Protein AF-A0A8T7LE57-F1 (afdb_monomer_lite)

Structure (mmCIF, N/CA/C/O backbone):
data_AF-A0A8T7LE57-F1
#
_entry.id   AF-A0A8T7LE57-F1
#
loop_
_atom_site.group_PDB
_atom_site.id
_atom_site.type_symbol
_atom_site.label_atom_id
_atom_site.label_alt_id
_atom_site.label_comp_id
_atom_site.label_asym_id
_atom_site.label_entity_id
_atom_site.label_seq_id
_atom_site.pdbx_PDB_ins_code
_atom_site.Cartn_x
_atom_site.Cartn_y
_atom_site.Cartn_z
_atom_site.occupancy
_atom_site.B_iso_or_equiv
_atom_site.auth_seq_id
_atom_site.auth_comp_id
_atom_site.auth_asym_id
_atom_site.auth_atom_id
_atom_site.pdbx_PDB_model_num
ATOM 1 N N . MET A 1 1 ? -10.448 -18.332 25.586 1.00 62.81 1 MET A N 1
ATOM 2 C CA . MET A 1 1 ? -9.130 -17.660 25.507 1.00 62.81 1 MET A CA 1
ATOM 3 C C . MET A 1 1 ? -8.981 -17.121 24.094 1.00 62.81 1 MET A C 1
ATOM 5 O O . MET A 1 1 ? -9.421 -17.815 23.191 1.00 62.81 1 MET A O 1
ATOM 9 N N . ILE A 1 2 ? -8.432 -15.920 23.895 1.00 60.38 2 ILE A N 1
ATOM 10 C CA . ILE A 1 2 ? -8.377 -15.221 22.590 1.00 60.38 2 ILE A CA 1
ATOM 11 C C . ILE A 1 2 ? -7.910 -16.113 21.426 1.00 60.38 2 ILE A C 1
ATOM 13 O O . ILE A 1 2 ? -8.491 -16.055 20.350 1.00 60.38 2 ILE A O 1
ATOM 17 N N . ALA A 1 3 ? -6.956 -17.013 21.670 1.00 63.00 3 ALA A N 1
ATOM 18 C CA . ALA A 1 3 ? -6.474 -17.983 20.685 1.00 63.00 3 ALA A CA 1
ATOM 19 C C . ALA A 1 3 ? -7.578 -18.872 20.082 1.00 63.00 3 ALA A C 1
ATOM 21 O O . ALA A 1 3 ? -7.687 -18.977 18.864 1.00 63.00 3 ALA A O 1
ATOM 22 N N . ALA A 1 4 ? -8.477 -19.395 20.920 1.00 58.94 4 ALA A N 1
ATOM 23 C CA . ALA A 1 4 ? -9.588 -20.237 20.479 1.00 58.94 4 ALA A CA 1
ATOM 24 C C . ALA A 1 4 ? -10.626 -19.467 19.641 1.00 58.94 4 ALA A C 1
ATOM 26 O O . ALA A 1 4 ? -11.245 -20.039 18.751 1.00 58.94 4 ALA A O 1
ATOM 27 N N . GLU A 1 5 ? -10.804 -18.168 19.904 1.00 60.16 5 GLU A N 1
ATOM 28 C CA . GLU A 1 5 ? -11.706 -17.295 19.133 1.00 60.16 5 GLU A CA 1
ATOM 29 C C . GLU A 1 5 ? -11.083 -16.816 17.819 1.00 60.16 5 GLU A C 1
ATOM 31 O O . GLU A 1 5 ? -11.812 -16.456 16.907 1.00 60.16 5 GLU A O 1
ATOM 36 N N . LEU A 1 6 ? -9.752 -16.839 17.709 1.00 61.16 6 LEU A N 1
ATOM 37 C CA . LEU A 1 6 ? -8.993 -16.526 16.493 1.00 61.16 6 LEU A CA 1
ATOM 38 C C . LEU A 1 6 ? -8.583 -17.787 15.712 1.00 61.16 6 LEU A C 1
ATOM 40 O O . LEU A 1 6 ? -7.833 -17.714 14.736 1.00 61.16 6 LEU A O 1
ATOM 44 N N . GLY A 1 7 ? -9.051 -18.956 16.154 1.00 58.06 7 GLY A N 1
ATOM 45 C CA . GLY A 1 7 ? -8.804 -20.230 15.497 1.00 58.06 7 GLY A CA 1
ATOM 46 C C . GLY A 1 7 ? -7.359 -20.724 15.551 1.00 58.06 7 GLY A C 1
ATOM 47 O O . GLY A 1 7 ? -6.973 -21.456 14.640 1.00 58.06 7 GLY A O 1
ATOM 48 N N . ASP A 1 8 ? -6.587 -20.307 16.559 1.00 59.50 8 ASP A N 1
ATOM 49 C CA . ASP A 1 8 ? -5.164 -20.620 16.769 1.00 59.50 8 ASP A CA 1
ATOM 50 C C . ASP A 1 8 ? -4.246 -20.246 15.589 1.00 59.50 8 ASP A C 1
ATOM 52 O O . ASP A 1 8 ? -3.154 -20.789 15.421 1.00 59.50 8 ASP A O 1
ATOM 56 N N . LEU A 1 9 ? -4.669 -19.291 14.755 1.00 63.31 9 LEU A N 1
ATOM 57 C CA . LEU A 1 9 ? -3.887 -18.841 13.608 1.00 63.31 9 LEU A CA 1
ATOM 58 C C . LEU A 1 9 ? -2.738 -17.936 14.070 1.00 63.31 9 LEU A C 1
ATOM 60 O O . LEU A 1 9 ? -3.009 -16.876 14.641 1.00 63.31 9 LEU A O 1
ATOM 64 N N . PRO A 1 10 ? -1.468 -18.278 13.767 1.00 64.00 10 PRO A N 1
ATOM 65 C CA . PRO A 1 10 ? -0.311 -17.510 14.225 1.00 64.00 10 PRO A CA 1
ATOM 66 C C . PRO A 1 10 ? -0.369 -16.028 13.850 1.00 64.00 10 PRO A C 1
ATOM 68 O O . PRO A 1 10 ? 0.007 -15.183 14.653 1.00 64.00 10 PRO A O 1
ATOM 71 N N . LEU A 1 11 ? -0.901 -15.695 12.669 1.00 61.34 11 LEU A N 1
ATOM 72 C CA . LEU A 1 11 ? -1.063 -14.303 12.251 1.00 61.34 11 LEU A CA 1
ATOM 73 C C . LEU A 1 11 ? -2.152 -13.574 13.044 1.00 61.34 11 LEU A C 1
ATOM 75 O O . LEU A 1 11 ? -1.933 -12.458 13.495 1.00 61.34 11 LEU A O 1
ATOM 79 N N . ALA A 1 12 ? -3.323 -14.186 13.215 1.00 64.44 12 ALA A N 1
ATOM 80 C CA . ALA A 1 12 ? -4.416 -13.567 13.960 1.00 64.44 12 ALA A CA 1
ATOM 81 C C . ALA A 1 12 ? -4.001 -13.324 15.417 1.00 64.44 12 ALA A C 1
ATOM 83 O O . ALA A 1 12 ? -4.271 -12.268 15.980 1.00 64.44 12 ALA A O 1
ATOM 84 N N . LEU A 1 13 ? -3.256 -14.272 15.989 1.00 69.25 13 LEU A N 1
ATOM 85 C CA . LEU A 1 13 ? -2.609 -14.139 17.288 1.00 69.25 13 LEU A CA 1
ATOM 86 C C . LEU A 1 13 ? -1.526 -13.060 17.310 1.00 69.25 13 LEU A C 1
ATOM 88 O O . LEU A 1 13 ? -1.444 -12.335 18.292 1.00 69.25 13 LEU A O 1
ATOM 92 N N . HIS A 1 14 ? -0.719 -12.932 16.256 1.00 67.00 14 HIS A N 1
ATOM 93 C CA . HIS A 1 14 ? 0.285 -11.875 16.147 1.00 67.00 14 HIS A CA 1
ATOM 94 C C . HIS A 1 14 ? -0.362 -10.486 16.095 1.00 67.00 14 HIS A C 1
ATOM 96 O O . HIS A 1 14 ? 0.075 -9.586 16.801 1.00 67.00 14 HIS A O 1
ATOM 102 N N . LEU A 1 15 ? -1.449 -10.325 15.340 1.00 65.88 15 LEU A N 1
ATOM 103 C CA . LEU A 1 15 ? -2.190 -9.067 15.234 1.00 65.88 15 LEU A CA 1
ATOM 104 C C . LEU A 1 15 ? -2.925 -8.732 16.528 1.00 65.88 15 LEU A C 1
ATOM 106 O O . LEU A 1 15 ? -2.820 -7.613 17.017 1.00 65.88 15 LEU A O 1
ATOM 110 N N . ALA A 1 16 ? -3.622 -9.705 17.119 1.00 68.94 16 ALA A N 1
ATOM 111 C CA . ALA A 1 16 ? -4.253 -9.544 18.425 1.00 68.94 16 ALA A CA 1
ATOM 112 C C . ALA A 1 16 ? -3.214 -9.260 19.518 1.00 68.94 16 ALA A C 1
ATOM 114 O O . ALA A 1 16 ? -3.441 -8.424 20.386 1.00 68.94 16 ALA A O 1
ATOM 115 N N . GLY A 1 17 ? -2.062 -9.929 19.452 1.00 70.75 17 GLY A N 1
ATOM 116 C CA . GLY A 1 17 ? -0.931 -9.755 20.354 1.00 70.75 17 GLY A CA 1
ATOM 117 C C . GLY A 1 17 ? -0.323 -8.365 20.244 1.00 70.75 17 GLY A C 1
ATOM 118 O O . GLY A 1 17 ? -0.294 -7.657 21.240 1.00 70.75 17 GLY A O 1
ATOM 119 N N . GLY A 1 18 ? 0.069 -7.934 19.044 1.00 69.69 18 GLY A N 1
ATOM 120 C CA . GLY A 1 18 ? 0.608 -6.594 18.802 1.00 69.69 18 GLY A CA 1
ATOM 121 C C . GLY A 1 18 ? -0.402 -5.493 19.128 1.00 69.69 18 GLY A C 1
ATOM 122 O O . GLY A 1 18 ? -0.044 -4.453 19.677 1.00 69.69 18 GLY A O 1
ATOM 123 N N . PHE A 1 19 ? -1.689 -5.741 18.880 1.00 66.06 19 PHE A N 1
ATOM 124 C CA . PHE A 1 19 ? -2.762 -4.839 19.275 1.00 66.06 19 PHE A CA 1
ATOM 125 C C . PHE A 1 19 ? -2.883 -4.719 20.802 1.00 66.06 19 PHE A C 1
ATOM 127 O O . PHE A 1 19 ? -2.946 -3.608 21.324 1.00 66.06 19 PHE A O 1
ATOM 134 N N . ILE A 1 20 ? -2.901 -5.833 21.539 1.00 72.69 20 ILE A N 1
ATOM 135 C CA . ILE A 1 20 ? -3.014 -5.827 23.007 1.00 72.69 20 ILE A CA 1
ATOM 136 C C . ILE A 1 20 ? -1.732 -5.302 23.655 1.00 72.69 20 ILE A C 1
ATOM 138 O O . ILE A 1 20 ? -1.803 -4.566 24.631 1.00 72.69 20 ILE A O 1
ATOM 142 N N . GLU A 1 21 ? -0.563 -5.625 23.115 1.00 72.19 21 GLU A N 1
ATOM 143 C CA . GLU A 1 21 ? 0.716 -5.089 23.580 1.00 72.19 21 GLU A CA 1
ATOM 144 C C . GLU A 1 21 ? 0.744 -3.561 23.460 1.00 72.19 21 GLU A C 1
ATOM 146 O O . GLU A 1 21 ? 1.151 -2.863 24.389 1.00 72.19 21 GLU A O 1
ATOM 151 N N . ARG A 1 22 ? 0.244 -3.026 22.341 1.00 64.19 22 ARG A N 1
ATOM 152 C CA . ARG A 1 22 ? 0.282 -1.591 22.048 1.00 64.19 22 ARG A CA 1
ATOM 153 C C . ARG A 1 22 ? -0.866 -0.798 22.683 1.00 64.19 22 ARG A C 1
ATOM 155 O O . ARG A 1 22 ? -0.674 0.366 23.022 1.00 64.19 22 ARG A O 1
ATOM 162 N N . TYR A 1 23 ? -2.037 -1.409 22.877 1.00 60.06 23 TYR A N 1
ATOM 163 C CA . TYR A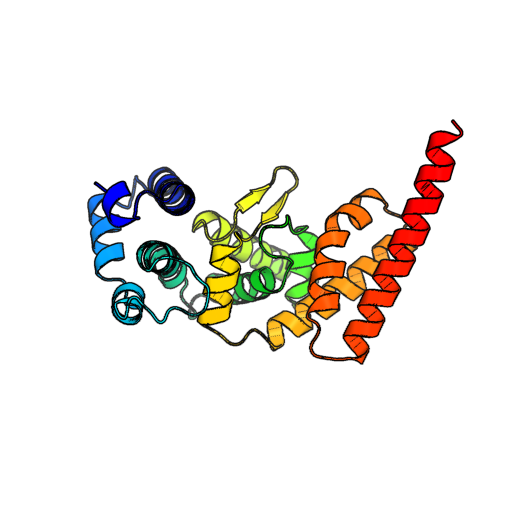 1 23 ? -3.246 -0.747 23.396 1.00 60.06 23 TYR A CA 1
ATOM 164 C C . TYR A 1 23 ? -3.761 -1.304 24.727 1.00 60.06 23 TYR A C 1
ATOM 166 O O . TYR A 1 23 ? -4.814 -0.872 25.195 1.00 60.06 23 TYR A O 1
ATOM 174 N N . GLY A 1 24 ? -3.037 -2.221 25.368 1.00 60.09 24 GLY A N 1
ATOM 175 C CA . GLY A 1 24 ? -3.458 -2.913 26.593 1.00 60.09 24 GLY A CA 1
ATOM 176 C C . GLY A 1 24 ? -3.669 -2.008 27.809 1.00 60.09 24 GLY A C 1
ATOM 177 O O . GLY A 1 24 ? -4.308 -2.416 28.775 1.00 60.09 24 GLY A O 1
ATOM 178 N N . SER A 1 25 ? -3.182 -0.764 27.758 1.00 59.91 25 SER A N 1
ATOM 179 C CA . SER A 1 25 ? -3.459 0.276 28.756 1.00 59.91 25 SER A CA 1
ATOM 180 C C . SER A 1 25 ? -4.861 0.890 28.633 1.00 59.91 25 SER A C 1
ATOM 182 O O . SER A 1 25 ? -5.339 1.506 29.582 1.00 59.91 25 SER A O 1
ATOM 184 N N . ILE A 1 26 ? -5.520 0.728 27.479 1.00 57.38 26 ILE A N 1
ATOM 185 C CA . ILE A 1 26 ? -6.818 1.337 27.137 1.00 57.38 26 ILE A CA 1
ATOM 186 C C . ILE A 1 26 ? -7.864 0.260 26.802 1.00 57.38 26 ILE A C 1
ATOM 188 O O . ILE A 1 26 ? -9.055 0.444 27.046 1.00 57.38 26 ILE A O 1
ATOM 192 N N . VAL A 1 27 ? -7.439 -0.873 26.241 1.00 57.25 27 VAL A N 1
ATOM 193 C CA . VAL A 1 27 ? -8.307 -1.958 25.776 1.00 57.25 27 VAL A CA 1
ATOM 194 C C . VAL A 1 27 ? -7.974 -3.230 26.548 1.00 57.25 27 VAL A C 1
ATOM 196 O O . VAL A 1 27 ? -6.839 -3.698 26.526 1.00 57.25 27 VAL A O 1
ATOM 199 N N . THR A 1 28 ? -8.969 -3.814 27.215 1.00 71.44 28 THR A N 1
ATOM 200 C CA . THR A 1 28 ? -8.807 -5.099 27.896 1.00 71.44 28 THR A CA 1
ATOM 201 C C . THR A 1 28 ? -8.958 -6.251 26.905 1.00 71.44 28 THR A C 1
ATOM 203 O O . THR A 1 28 ? -9.627 -6.146 25.875 1.00 71.44 28 THR A O 1
ATOM 206 N N . ALA A 1 29 ? -8.375 -7.402 27.235 1.00 66.19 29 ALA A N 1
ATOM 207 C CA . ALA A 1 29 ? -8.561 -8.634 26.468 1.00 66.19 29 ALA A CA 1
ATOM 208 C C . ALA A 1 29 ? -10.053 -8.996 26.281 1.00 66.19 29 ALA A C 1
ATOM 210 O O . ALA A 1 29 ? -10.449 -9.518 25.241 1.00 66.19 29 ALA A O 1
ATOM 211 N N . GLU A 1 30 ? -10.894 -8.687 27.270 1.00 65.94 30 GLU A N 1
ATOM 212 C CA . GLU A 1 30 ? -12.341 -8.925 27.228 1.00 65.94 30 GLU A CA 1
ATOM 213 C C . GLU A 1 30 ? -13.077 -7.954 26.304 1.00 65.94 30 GLU A C 1
ATOM 215 O O . GLU A 1 30 ? -13.963 -8.387 25.567 1.00 65.94 30 GLU A O 1
ATOM 220 N N . SER A 1 31 ? -12.701 -6.670 26.273 1.00 63.97 31 SER A N 1
ATOM 221 C CA . SER A 1 31 ? -13.308 -5.715 25.339 1.00 63.97 31 SER A CA 1
ATOM 222 C C . SER A 1 31 ? -12.867 -5.961 23.894 1.00 63.97 31 SER A C 1
ATOM 224 O O . SER A 1 31 ? -13.679 -5.823 22.980 1.00 63.97 31 SER A O 1
ATOM 226 N N . TYR A 1 32 ? -11.635 -6.437 23.683 1.00 64.62 32 TYR A N 1
ATOM 227 C CA . TYR A 1 32 ? -11.180 -6.944 22.385 1.00 64.62 32 TYR A CA 1
ATOM 228 C C . TYR A 1 32 ? -12.017 -8.148 21.917 1.00 64.62 32 TYR A C 1
ATOM 230 O O . TYR A 1 32 ? -12.515 -8.161 20.792 1.00 64.62 32 TYR A O 1
ATOM 238 N N . LEU A 1 33 ? -12.250 -9.128 22.798 1.00 66.88 33 LEU A N 1
ATOM 239 C CA . LEU A 1 33 ? -13.105 -10.286 22.506 1.00 66.88 33 LEU A CA 1
ATOM 240 C C . LEU A 1 33 ? -14.560 -9.901 22.224 1.00 66.88 33 LEU A C 1
ATOM 242 O O . LEU A 1 33 ? -15.187 -10.479 21.336 1.00 66.88 33 LEU A O 1
ATOM 246 N N . ALA A 1 34 ? -15.109 -8.946 22.975 1.00 66.69 34 ALA A N 1
ATOM 247 C CA . ALA A 1 34 ? -16.458 -8.442 22.746 1.00 66.69 34 ALA A CA 1
ATOM 248 C C . ALA A 1 34 ? -16.575 -7.775 21.367 1.00 66.69 34 ALA A C 1
ATOM 250 O O . ALA A 1 34 ? -17.520 -8.061 20.634 1.00 66.69 34 ALA A O 1
ATOM 251 N N . GLY A 1 35 ? -15.582 -6.969 20.978 1.00 63.84 35 GLY A N 1
ATOM 252 C CA . GLY A 1 35 ? -15.516 -6.366 19.648 1.00 63.84 35 GLY A CA 1
ATOM 253 C C . GLY A 1 35 ? -15.408 -7.406 18.529 1.00 63.84 35 GLY A C 1
ATOM 254 O O . GLY A 1 35 ? -16.154 -7.332 17.558 1.00 63.84 35 GLY A O 1
ATOM 255 N N . LEU A 1 36 ? -14.571 -8.436 18.696 1.00 63.59 36 LEU A N 1
ATOM 256 C CA . LEU A 1 36 ? -14.441 -9.534 17.727 1.00 63.59 36 LEU A CA 1
ATOM 257 C C . LEU A 1 36 ? -15.765 -10.297 17.519 1.00 63.59 36 LEU A C 1
ATOM 259 O O . LEU A 1 36 ? -16.050 -10.785 16.428 1.00 63.59 36 LEU A O 1
ATOM 263 N N . ARG A 1 37 ? -16.582 -10.428 18.571 1.00 65.06 37 ARG A N 1
ATOM 264 C CA . ARG A 1 37 ? -17.902 -11.085 18.517 1.00 65.06 37 ARG A CA 1
ATOM 265 C C . ARG A 1 37 ? -18.988 -10.200 17.908 1.00 65.06 37 ARG A C 1
ATOM 267 O O . ARG A 1 37 ? -19.917 -10.733 17.311 1.00 65.06 37 ARG A O 1
ATOM 274 N N . ALA A 1 38 ? -18.872 -8.884 18.067 1.00 61.62 38 ALA A N 1
ATOM 275 C CA . ALA A 1 38 ? -19.815 -7.901 17.540 1.00 61.62 38 ALA A CA 1
ATOM 276 C C . ALA A 1 38 ? -19.504 -7.460 16.098 1.00 61.62 38 ALA A C 1
ATOM 278 O O . ALA A 1 38 ? -20.348 -6.819 15.476 1.00 61.62 38 ALA A O 1
ATOM 279 N N . ALA A 1 39 ? -18.318 -7.786 15.570 1.00 58.75 39 ALA A N 1
ATOM 280 C CA . ALA A 1 39 ? -17.883 -7.357 14.246 1.00 58.75 39 ALA A CA 1
ATOM 281 C C . ALA A 1 39 ? -18.859 -7.834 13.143 1.00 58.75 39 ALA A C 1
ATOM 283 O O . ALA A 1 39 ? -19.080 -9.044 13.007 1.00 58.75 39 ALA A O 1
ATOM 284 N N . PRO A 1 40 ? -19.400 -6.925 12.309 1.00 51.62 40 PRO A N 1
ATOM 285 C CA . PRO A 1 40 ? -20.399 -7.257 11.287 1.00 51.62 40 PRO A CA 1
ATOM 286 C C . PRO A 1 40 ? -19.865 -8.257 10.250 1.00 51.62 40 PRO A C 1
ATOM 288 O O . PRO A 1 40 ? -20.607 -9.093 9.738 1.00 51.62 40 PRO A O 1
ATOM 291 N N . PHE A 1 41 ? -18.550 -8.270 10.014 1.00 50.72 41 PHE A N 1
ATOM 292 C CA . PHE A 1 41 ? -17.909 -9.235 9.118 1.00 50.72 41 PHE A CA 1
ATOM 293 C C . PHE A 1 41 ? -17.996 -10.687 9.616 1.00 50.72 41 PHE A C 1
ATOM 295 O O . PHE A 1 41 ? -18.095 -11.606 8.805 1.00 50.72 41 PHE A O 1
ATOM 302 N N . ARG A 1 42 ? -18.040 -10.919 10.938 1.00 49.81 42 ARG A N 1
ATOM 303 C CA . ARG A 1 42 ? -18.272 -12.257 11.518 1.00 49.81 42 ARG A CA 1
ATOM 304 C C . ARG A 1 42 ? -19.687 -12.764 11.224 1.00 49.81 42 ARG A C 1
ATOM 306 O O . ARG A 1 42 ? -19.897 -13.971 11.130 1.00 49.81 42 ARG A O 1
ATOM 313 N N . GLN A 1 43 ? -20.647 -11.848 11.075 1.00 48.78 43 GLN A N 1
ATOM 314 C CA . GLN A 1 43 ? -22.032 -12.166 10.722 1.00 48.78 43 GLN A CA 1
ATOM 315 C C . GLN A 1 43 ? -22.187 -12.408 9.215 1.00 48.78 43 GLN A C 1
ATOM 317 O O . GLN A 1 43 ? -22.893 -13.334 8.829 1.00 48.78 43 GLN A O 1
ATOM 322 N N . LEU A 1 44 ? -21.471 -11.647 8.377 1.00 45.22 44 LEU A N 1
ATOM 323 C CA . LEU A 1 44 ? -21.450 -11.832 6.918 1.00 45.22 44 LEU A CA 1
ATOM 324 C C . LEU A 1 44 ? -20.755 -13.135 6.485 1.00 45.22 44 LEU A C 1
ATOM 326 O O . LEU A 1 44 ? -21.128 -13.726 5.480 1.00 45.22 44 LEU A O 1
ATOM 330 N N . THR A 1 45 ? -19.780 -13.615 7.260 1.00 49.00 45 THR A N 1
ATOM 331 C CA . THR A 1 45 ? -18.988 -14.825 6.959 1.00 49.00 45 THR A CA 1
ATOM 332 C C . THR A 1 45 ? -19.450 -16.077 7.721 1.00 49.00 45 THR A C 1
ATOM 334 O O . THR A 1 45 ? -18.754 -17.093 7.738 1.00 49.00 45 THR A O 1
ATOM 337 N N . HIS A 1 46 ? -20.631 -16.035 8.359 1.00 47.25 46 HIS A N 1
ATOM 338 C CA . HIS A 1 46 ? -21.226 -17.212 9.011 1.00 47.25 46 HIS A CA 1
ATOM 339 C C . HIS A 1 46 ? -21.692 -18.279 8.002 1.00 47.25 46 HIS A C 1
ATOM 341 O O . HIS A 1 46 ? -21.852 -19.444 8.373 1.00 47.25 46 HIS A O 1
ATOM 347 N N . ASP A 1 47 ? -21.822 -17.901 6.727 1.00 44.69 47 ASP A N 1
ATOM 348 C CA . ASP A 1 47 ? -21.893 -18.825 5.596 1.00 44.69 47 ASP A CA 1
ATOM 349 C C . ASP A 1 47 ? -20.485 -19.384 5.331 1.00 44.69 47 ASP A C 1
ATOM 351 O O . ASP A 1 47 ? -19.671 -18.822 4.596 1.00 44.69 47 ASP A O 1
ATOM 355 N N . ARG A 1 48 ? -20.174 -20.484 6.027 1.00 42.81 48 ARG A N 1
ATOM 356 C CA . ARG A 1 48 ? -18.850 -21.131 6.115 1.00 42.81 48 ARG A CA 1
ATOM 357 C C . ARG A 1 48 ? -18.193 -21.491 4.776 1.00 42.81 48 ARG A C 1
ATOM 359 O O . ARG A 1 48 ? -16.995 -21.765 4.777 1.00 42.81 48 ARG A O 1
ATOM 366 N N . ASP A 1 49 ? -18.938 -21.458 3.678 1.00 43.78 49 ASP A N 1
ATOM 367 C CA . ASP A 1 49 ? -18.499 -21.938 2.367 1.00 43.78 49 ASP A CA 1
ATOM 368 C C . ASP A 1 49 ? -18.248 -20.818 1.337 1.00 43.78 49 ASP A C 1
ATOM 370 O O . ASP A 1 49 ? -17.830 -21.106 0.216 1.00 43.78 49 ASP A O 1
ATOM 374 N N . SER A 1 50 ? -18.432 -19.542 1.705 1.00 44.91 50 SER A N 1
ATOM 375 C CA . SER A 1 50 ? -18.539 -18.458 0.713 1.00 44.91 50 SER A CA 1
ATOM 376 C C . SER A 1 50 ? -17.752 -17.193 1.064 1.00 44.91 50 SER A C 1
ATOM 378 O O . SER A 1 50 ? -18.245 -16.095 0.828 1.00 44.91 50 SER A O 1
ATOM 380 N N . VAL A 1 51 ? -16.538 -17.300 1.617 1.00 45.41 51 VAL A N 1
ATOM 381 C CA . VAL A 1 51 ? -15.630 -16.136 1.685 1.00 45.41 51 VAL A CA 1
ATOM 382 C C . VAL A 1 51 ? -14.720 -16.161 0.454 1.00 45.41 51 VAL A C 1
ATOM 384 O O . VAL A 1 51 ? -13.833 -17.024 0.379 1.00 45.41 51 VAL A O 1
ATOM 387 N N . PRO A 1 52 ? -14.901 -15.262 -0.531 1.00 38.81 52 PRO A N 1
ATOM 388 C CA . PRO A 1 52 ? -13.967 -15.141 -1.640 1.00 38.81 52 PRO A CA 1
ATOM 389 C C . PRO A 1 52 ? -12.614 -14.708 -1.061 1.00 38.81 52 PRO A C 1
ATOM 391 O O . PRO A 1 52 ? -12.485 -13.630 -0.498 1.00 38.81 52 PRO A O 1
ATOM 394 N N . GLY A 1 53 ? -11.598 -15.573 -1.131 1.00 52.06 53 GLY A N 1
ATOM 395 C CA . GLY A 1 53 ? -10.247 -15.232 -0.666 1.00 52.06 53 GLY A CA 1
ATOM 396 C C . GLY A 1 53 ? -9.650 -16.098 0.450 1.00 52.06 53 GLY A C 1
ATOM 397 O O . GLY A 1 53 ? -8.524 -15.853 0.873 1.00 52.06 53 GLY A O 1
ATOM 398 N N . GLY A 1 54 ? -10.322 -17.157 0.904 1.00 48.91 54 GLY A N 1
ATOM 399 C CA . GLY A 1 54 ? -9.654 -18.254 1.625 1.00 48.91 54 GLY A CA 1
ATOM 400 C C . GLY A 1 54 ? -9.082 -17.933 3.018 1.00 48.91 54 GLY A C 1
ATOM 401 O O . GLY A 1 54 ? -8.334 -18.749 3.559 1.00 48.91 54 GLY A O 1
ATOM 402 N N . TYR A 1 55 ? -9.422 -16.793 3.628 1.00 58.06 55 TYR A N 1
ATOM 403 C CA . TYR A 1 55 ? -9.157 -16.543 5.049 1.00 58.06 55 TYR A CA 1
ATOM 404 C C . TYR A 1 55 ? -10.333 -16.987 5.927 1.00 58.06 55 TYR A C 1
ATOM 406 O O . TYR A 1 55 ? -11.493 -16.946 5.521 1.00 58.06 55 TYR A O 1
ATOM 414 N N . ARG A 1 56 ? -10.034 -17.420 7.160 1.00 59.84 56 ARG A N 1
ATOM 415 C CA . ARG A 1 56 ? -11.061 -17.825 8.132 1.00 59.84 56 ARG A CA 1
ATOM 416 C C . ARG A 1 56 ? -11.848 -16.600 8.644 1.00 59.84 56 ARG A C 1
ATOM 418 O O . ARG A 1 56 ? -11.226 -15.558 8.864 1.00 59.84 56 ARG A O 1
ATOM 425 N N . PRO A 1 57 ? -13.163 -16.738 8.918 1.00 60.34 57 PRO A N 1
ATOM 426 C CA . PRO A 1 57 ? -14.034 -15.683 9.466 1.00 60.34 57 PRO A CA 1
ATOM 427 C C . PRO A 1 57 ? -13.436 -14.918 10.653 1.00 60.34 57 PRO A C 1
ATOM 429 O O . PRO A 1 57 ? -13.543 -13.698 10.750 1.00 60.34 57 PRO A O 1
ATOM 432 N N . ASP A 1 58 ? -12.741 -15.641 11.531 1.00 61.97 58 ASP A N 1
ATOM 433 C CA . ASP A 1 58 ? -12.158 -15.099 12.759 1.00 61.97 58 ASP A CA 1
ATOM 434 C C . ASP A 1 58 ? -11.004 -14.114 12.483 1.00 61.97 58 ASP A C 1
ATOM 436 O O . ASP A 1 58 ? -10.821 -13.132 13.202 1.00 61.97 58 ASP A O 1
ATOM 440 N N . VAL A 1 59 ? -10.249 -14.332 11.399 1.00 65.62 59 VAL A N 1
ATOM 441 C CA . VAL A 1 59 ? -9.171 -13.428 10.966 1.00 65.62 59 VAL A CA 1
ATOM 442 C C . VAL A 1 59 ? -9.759 -12.169 10.339 1.00 65.62 59 VAL A C 1
ATOM 444 O O . VAL A 1 59 ? -9.339 -11.064 10.675 1.00 65.62 59 VAL A O 1
ATOM 447 N N . ALA A 1 60 ? -10.775 -12.328 9.489 1.00 66.88 60 ALA A N 1
ATOM 448 C CA . ALA A 1 60 ? -11.496 -11.208 8.889 1.00 66.88 60 ALA A CA 1
ATOM 449 C C . ALA A 1 60 ? -12.092 -10.288 9.960 1.00 66.88 60 ALA A C 1
ATOM 451 O O . ALA A 1 60 ? -11.969 -9.071 9.870 1.00 66.88 60 ALA A O 1
ATOM 452 N N . ALA A 1 61 ? -12.670 -10.870 11.016 1.00 67.50 61 ALA A N 1
ATOM 453 C CA . ALA A 1 61 ? -13.209 -10.120 12.146 1.00 67.50 61 ALA A CA 1
ATOM 454 C C . ALA A 1 61 ? -12.126 -9.312 12.884 1.00 67.50 61 ALA A C 1
ATOM 456 O O . ALA A 1 61 ? -12.378 -8.179 13.291 1.00 67.50 61 ALA A O 1
ATOM 457 N N . SER A 1 62 ? -10.915 -9.862 13.031 1.00 71.44 62 SER A N 1
ATOM 458 C CA . SER A 1 62 ? -9.797 -9.139 13.651 1.00 71.44 62 SER A CA 1
ATOM 459 C C . SER A 1 62 ? -9.318 -7.957 12.797 1.00 71.44 62 SER A C 1
ATOM 461 O O . SER A 1 62 ? -9.041 -6.888 13.340 1.00 71.44 62 SER A O 1
ATOM 463 N N . PHE A 1 63 ? -9.298 -8.108 11.468 1.00 77.06 63 PHE A N 1
ATOM 464 C CA . PHE A 1 63 ? -8.980 -7.019 10.543 1.00 77.06 63 PHE A CA 1
ATOM 465 C C . PHE A 1 63 ? -10.056 -5.942 10.530 1.00 77.06 63 PHE A C 1
ATOM 467 O O . PHE A 1 63 ? -9.725 -4.764 10.649 1.00 77.06 63 PHE A O 1
ATOM 474 N N . ALA A 1 64 ? -11.327 -6.346 10.456 1.00 78.50 64 ALA A N 1
ATOM 475 C CA . ALA A 1 64 ? -12.467 -5.440 10.504 1.00 78.50 64 ALA A CA 1
ATOM 476 C C . ALA A 1 64 ? -12.432 -4.577 11.770 1.00 78.50 64 ALA A C 1
ATOM 478 O O . ALA A 1 64 ? -12.582 -3.369 11.681 1.00 78.50 64 ALA A O 1
ATOM 479 N N . LEU A 1 65 ? -12.102 -5.147 12.934 1.00 78.62 65 LEU A N 1
ATOM 480 C CA . LEU A 1 65 ? -12.019 -4.378 14.179 1.00 78.62 65 LEU A CA 1
ATOM 481 C C . LEU A 1 65 ? -10.941 -3.279 14.156 1.00 78.62 65 LEU A C 1
ATOM 483 O O . LEU A 1 65 ? -11.149 -2.209 14.730 1.00 78.62 65 LEU A O 1
ATOM 487 N N . SER A 1 66 ? -9.790 -3.523 13.524 1.00 81.81 66 SER A N 1
ATOM 488 C CA . SER A 1 66 ? -8.764 -2.486 13.338 1.00 81.81 66 SER A CA 1
ATOM 489 C C . SER A 1 66 ? -9.138 -1.494 12.233 1.00 81.81 66 SER A C 1
ATOM 491 O O . SER A 1 66 ? -8.845 -0.309 12.368 1.00 81.81 66 SER A O 1
ATOM 493 N N . TYR A 1 67 ? -9.791 -1.959 11.167 1.00 85.38 67 TYR A N 1
ATOM 494 C CA . TYR A 1 67 ? -10.241 -1.142 10.039 1.00 85.38 67 TYR A CA 1
ATOM 495 C C . TYR A 1 67 ? -11.376 -0.182 10.429 1.00 85.38 67 TYR A C 1
ATOM 497 O O . TYR A 1 67 ? -11.286 1.006 10.145 1.00 85.38 67 TYR A O 1
ATOM 505 N N . ASP A 1 68 ? -12.378 -0.654 11.175 1.00 86.19 68 ASP A N 1
ATOM 506 C CA . ASP A 1 68 ? -13.553 0.111 11.633 1.00 86.19 68 ASP A CA 1
ATOM 507 C C . ASP A 1 68 ? -13.193 1.247 12.608 1.00 86.19 68 ASP A C 1
ATOM 509 O O . ASP A 1 68 ? -14.028 2.081 12.956 1.00 86.19 68 ASP A O 1
ATOM 513 N N . ARG A 1 69 ? -11.937 1.299 13.071 1.00 86.31 69 ARG A N 1
ATOM 514 C CA . ARG A 1 69 ? -11.402 2.412 13.869 1.00 86.31 69 ARG A CA 1
ATOM 515 C C . ARG A 1 69 ? -10.964 3.606 13.031 1.00 86.31 69 ARG A C 1
ATOM 517 O O . ARG A 1 69 ? -10.642 4.632 13.629 1.00 86.31 69 ARG A O 1
ATOM 524 N N . LEU A 1 70 ? -10.887 3.464 11.709 1.00 90.88 70 LEU A N 1
ATOM 525 C CA . LEU A 1 70 ? -10.596 4.557 10.791 1.00 90.88 70 LEU A CA 1
ATOM 526 C C . LEU A 1 70 ? -11.896 5.296 10.470 1.00 90.88 70 LEU A C 1
ATOM 528 O O . LEU A 1 70 ? -12.811 4.722 9.882 1.00 90.88 70 LEU A O 1
ATOM 532 N N . SER A 1 71 ? -11.971 6.570 10.850 1.00 90.94 71 SER A N 1
ATOM 533 C CA . SER A 1 71 ? -13.123 7.421 10.544 1.00 90.94 71 SER A CA 1
ATOM 534 C C . SER A 1 71 ? -12.921 8.179 9.226 1.00 90.94 71 SER A C 1
ATOM 536 O O . SER A 1 71 ? -12.004 8.992 9.146 1.00 90.94 71 SER A O 1
ATOM 538 N N . PRO A 1 72 ? -13.784 8.018 8.207 1.00 89.56 72 PRO A N 1
ATOM 539 C CA . PRO A 1 72 ? -13.691 8.801 6.970 1.00 89.56 72 PRO A CA 1
ATOM 540 C C . PRO A 1 72 ? -13.854 10.316 7.170 1.00 89.56 72 PRO A C 1
ATOM 542 O O . PRO A 1 72 ? -13.441 11.089 6.309 1.00 89.56 72 PRO A O 1
ATOM 545 N N . ASP A 1 73 ? -14.453 10.738 8.288 1.00 91.56 73 ASP A N 1
ATOM 546 C CA . ASP A 1 73 ? -14.663 12.151 8.619 1.00 91.56 73 ASP A CA 1
ATOM 547 C C . ASP A 1 73 ? -13.409 12.813 9.217 1.00 91.56 73 ASP A C 1
ATOM 549 O O . ASP A 1 73 ? -13.296 14.041 9.219 1.00 91.56 73 ASP A O 1
ATOM 553 N N . ASP A 1 74 ? -12.458 12.018 9.726 1.00 94.38 74 ASP A N 1
ATOM 554 C CA . ASP A 1 74 ? -11.152 12.527 10.138 1.00 94.38 74 ASP A CA 1
ATOM 555 C C . ASP A 1 74 ? -10.205 12.550 8.924 1.00 94.38 74 ASP A C 1
ATOM 557 O O . ASP A 1 74 ? -10.020 11.528 8.261 1.00 94.38 74 ASP A O 1
ATOM 561 N N . PRO A 1 75 ? -9.567 13.690 8.602 1.00 92.38 75 PRO A N 1
ATOM 562 C CA . PRO A 1 75 ? -8.755 13.814 7.393 1.00 92.38 75 PRO A CA 1
ATOM 563 C C . PRO A 1 75 ? -7.515 12.908 7.392 1.00 92.38 75 PRO A C 1
ATOM 565 O O . PRO A 1 75 ? -7.035 12.537 6.318 1.00 92.38 75 PRO A O 1
ATOM 568 N N . THR A 1 76 ? -6.984 12.547 8.564 1.00 93.56 76 THR A N 1
ATOM 569 C CA . THR A 1 76 ? -5.842 11.631 8.676 1.00 93.56 76 THR A CA 1
ATOM 570 C C . THR A 1 76 ? -6.291 10.205 8.404 1.00 93.56 76 THR A C 1
ATOM 572 O O . THR A 1 76 ? -5.644 9.499 7.633 1.00 93.56 76 THR A O 1
ATOM 575 N N . ASP A 1 77 ? -7.413 9.795 8.991 1.00 95.06 77 ASP A N 1
ATOM 576 C CA . ASP A 1 77 ? -7.992 8.468 8.787 1.00 95.06 77 ASP A CA 1
ATOM 577 C C . ASP A 1 77 ? -8.514 8.291 7.352 1.00 95.06 77 ASP A C 1
ATOM 579 O O . ASP A 1 77 ? -8.313 7.232 6.759 1.00 95.06 77 ASP A O 1
ATOM 583 N N . ALA A 1 78 ? -9.086 9.330 6.738 1.00 94.50 78 ALA A N 1
ATOM 584 C CA . ALA A 1 78 ? -9.457 9.323 5.324 1.00 94.50 78 ALA A CA 1
ATOM 585 C C . ALA A 1 78 ? -8.237 9.096 4.417 1.00 94.50 78 ALA A C 1
ATOM 587 O O . ALA A 1 78 ? -8.271 8.257 3.514 1.00 94.50 78 ALA A O 1
ATOM 588 N N . LEU A 1 79 ? -7.128 9.795 4.686 1.00 94.94 79 LEU A N 1
ATOM 589 C CA . LEU A 1 79 ? -5.881 9.596 3.950 1.00 94.94 79 LEU A CA 1
ATOM 590 C C . LEU A 1 79 ? -5.262 8.219 4.235 1.00 94.94 79 LEU A C 1
ATOM 592 O O . LEU A 1 79 ? -4.726 7.592 3.324 1.00 94.94 79 LEU A O 1
ATOM 596 N N . ALA A 1 80 ? -5.373 7.718 5.466 1.00 95.88 80 ALA A N 1
ATOM 597 C CA . ALA A 1 80 ? -4.938 6.378 5.847 1.00 95.88 80 ALA A CA 1
ATOM 598 C C . ALA A 1 80 ? -5.743 5.291 5.115 1.00 95.88 80 ALA A C 1
ATOM 600 O O . ALA A 1 80 ? -5.160 4.327 4.629 1.00 95.88 80 ALA A O 1
ATOM 601 N N . LEU A 1 81 ? -7.058 5.459 4.956 1.00 95.31 81 LEU A N 1
ATOM 602 C CA . LEU A 1 81 ? -7.901 4.557 4.165 1.00 95.31 81 LEU A CA 1
ATOM 603 C C . LEU A 1 81 ? -7.481 4.542 2.690 1.00 95.31 81 LEU A C 1
ATOM 605 O O . LEU A 1 81 ? -7.372 3.469 2.096 1.00 95.31 81 LEU A O 1
ATOM 609 N N . THR A 1 82 ? -7.195 5.709 2.107 1.00 95.50 82 THR A N 1
ATOM 610 C CA . THR A 1 82 ? -6.639 5.801 0.748 1.00 95.50 82 THR A CA 1
ATOM 611 C C . THR A 1 82 ? -5.296 5.078 0.659 1.00 95.50 82 THR A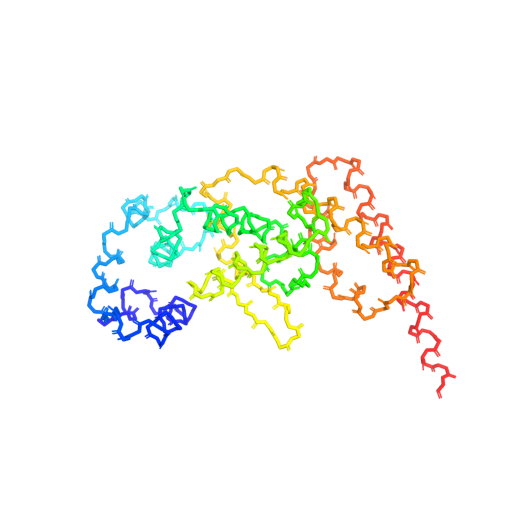 C 1
ATOM 613 O O . THR A 1 82 ? -5.123 4.196 -0.179 1.00 95.50 82 THR A O 1
ATOM 616 N N . LEU A 1 83 ? -4.374 5.362 1.578 1.00 95.81 83 LEU A N 1
ATOM 617 C CA . LEU A 1 83 ? -3.056 4.732 1.624 1.00 95.81 83 LEU A CA 1
ATOM 618 C C . LEU A 1 83 ? -3.135 3.206 1.785 1.00 95.81 83 LEU A C 1
ATOM 620 O O . LEU A 1 83 ? -2.362 2.482 1.163 1.00 95.81 83 LEU A O 1
ATOM 624 N N . LEU A 1 84 ? -4.094 2.704 2.564 1.00 95.62 84 LEU A N 1
ATOM 625 C CA . LEU A 1 84 ? -4.323 1.273 2.748 1.00 95.62 84 LEU A CA 1
ATOM 626 C C . LEU A 1 84 ? -4.792 0.592 1.452 1.00 95.62 84 LEU A C 1
ATOM 628 O O . LEU A 1 84 ? -4.308 -0.491 1.121 1.00 95.62 84 LEU A O 1
ATOM 632 N N . ARG A 1 85 ? -5.681 1.236 0.682 1.00 95.69 85 ARG A N 1
ATOM 633 C CA . ARG A 1 85 ? -6.089 0.750 -0.651 1.00 95.69 85 ARG A CA 1
ATOM 634 C C . ARG A 1 85 ? -4.910 0.710 -1.619 1.00 95.69 85 ARG A C 1
ATOM 636 O O . ARG A 1 85 ? -4.772 -0.247 -2.375 1.00 95.69 85 ARG A O 1
ATOM 643 N N . HIS A 1 86 ? -4.039 1.715 -1.565 1.00 96.19 86 HIS A N 1
ATOM 644 C CA . HIS A 1 86 ? -2.833 1.761 -2.390 1.00 96.19 86 HIS A CA 1
ATOM 645 C C . HIS A 1 86 ? -1.862 0.642 -1.990 1.00 96.19 86 HIS A C 1
ATOM 647 O O . HIS A 1 86 ? -1.415 -0.110 -2.852 1.00 96.19 86 HIS A O 1
ATOM 653 N N . ALA A 1 87 ? -1.616 0.442 -0.690 1.00 95.81 87 ALA A N 1
ATOM 654 C CA . ALA A 1 87 ? -0.808 -0.666 -0.176 1.00 95.81 87 ALA A CA 1
ATOM 655 C C . ALA A 1 87 ? -1.306 -2.038 -0.671 1.00 95.81 87 ALA A C 1
ATOM 657 O O . ALA A 1 87 ? -0.504 -2.899 -1.026 1.00 95.81 87 ALA A O 1
ATOM 658 N N . ALA A 1 88 ? -2.628 -2.234 -0.744 1.00 94.19 88 ALA A N 1
ATOM 659 C CA . ALA A 1 88 ? -3.247 -3.469 -1.236 1.00 94.19 88 ALA A CA 1
ATOM 660 C C . ALA A 1 88 ? -3.046 -3.725 -2.739 1.00 94.19 88 ALA A C 1
ATOM 662 O O . ALA A 1 88 ? -3.237 -4.856 -3.185 1.00 94.19 88 ALA A O 1
ATOM 663 N N . CYS A 1 89 ? -2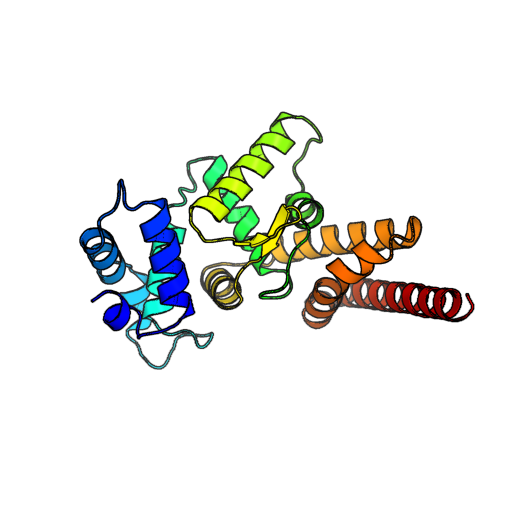.637 -2.712 -3.507 1.00 95.06 89 CYS A N 1
ATOM 664 C CA . CYS A 1 89 ? -2.339 -2.840 -4.934 1.00 95.06 89 CYS A CA 1
ATOM 665 C C . CYS A 1 89 ? -0.878 -3.224 -5.225 1.00 95.06 89 CYS A C 1
ATOM 667 O O . CYS A 1 89 ? -0.565 -3.568 -6.365 1.00 95.06 89 CYS A O 1
ATOM 669 N N . PHE A 1 90 ? 0.012 -3.188 -4.226 1.00 94.88 90 PHE A N 1
ATOM 670 C CA . PHE A 1 90 ? 1.381 -3.700 -4.344 1.00 94.88 90 PHE A CA 1
ATOM 671 C C . PHE A 1 90 ? 1.430 -5.230 -4.237 1.00 94.88 90 PHE A C 1
ATOM 673 O O . PHE A 1 90 ? 0.429 -5.889 -3.944 1.00 94.88 90 PHE A O 1
ATOM 680 N N . ALA A 1 91 ? 2.611 -5.815 -4.476 1.00 91.06 91 ALA A N 1
ATOM 681 C CA . ALA A 1 91 ? 2.784 -7.260 -4.350 1.00 91.06 91 ALA A CA 1
ATOM 682 C C . ALA A 1 91 ? 2.452 -7.721 -2.912 1.00 91.06 91 ALA A C 1
ATOM 684 O O . ALA A 1 91 ? 3.066 -7.233 -1.955 1.00 91.06 91 ALA A O 1
ATOM 685 N N . PRO A 1 92 ? 1.503 -8.659 -2.729 1.00 85.00 92 PRO A N 1
ATOM 686 C CA . PRO A 1 92 ? 1.025 -9.020 -1.401 1.00 85.00 92 PRO A CA 1
ATOM 687 C C . PRO A 1 92 ? 2.124 -9.581 -0.496 1.00 85.00 92 PRO A C 1
ATOM 689 O O . PRO A 1 92 ? 2.744 -10.598 -0.810 1.00 85.00 92 PRO A O 1
ATOM 692 N N . GLY A 1 93 ? 2.312 -8.976 0.678 1.00 80.12 93 GLY A N 1
ATOM 693 C CA . GLY A 1 93 ? 3.293 -9.434 1.657 1.00 80.12 93 GLY A CA 1
ATOM 694 C C . GLY A 1 93 ? 4.752 -9.171 1.280 1.00 80.12 93 GLY A C 1
ATOM 695 O O . GLY A 1 93 ? 5.624 -9.699 1.971 1.00 80.12 93 GLY A O 1
ATOM 696 N N . GLU A 1 94 ? 5.036 -8.383 0.247 1.00 89.44 94 GLU A N 1
ATOM 697 C CA . GLU A 1 94 ? 6.378 -7.852 -0.010 1.00 89.44 94 GLU A CA 1
ATOM 698 C C . GLU A 1 94 ? 6.592 -6.522 0.730 1.00 89.44 94 GLU A C 1
ATOM 700 O O . GLU A 1 94 ? 5.634 -5.835 1.091 1.00 89.44 94 GLU A O 1
ATOM 705 N N . SER A 1 95 ? 7.855 -6.187 1.000 1.00 92.56 95 SER A N 1
ATOM 706 C CA . SER A 1 95 ? 8.227 -4.895 1.578 1.00 92.56 95 SER A CA 1
ATOM 707 C C . SER A 1 95 ? 8.127 -3.803 0.512 1.00 92.56 95 SER A C 1
ATOM 709 O O . SER A 1 95 ? 8.659 -3.962 -0.583 1.00 92.56 95 SER A O 1
ATOM 711 N N . ILE A 1 96 ? 7.442 -2.713 0.850 1.00 94.56 96 ILE A N 1
ATOM 712 C CA . ILE A 1 96 ? 7.162 -1.568 -0.008 1.00 94.56 96 ILE A CA 1
ATOM 713 C C . ILE A 1 96 ? 8.032 -0.394 0.456 1.00 94.56 96 ILE A C 1
ATOM 715 O O . ILE A 1 96 ? 7.895 0.058 1.601 1.00 94.56 96 ILE A O 1
ATOM 719 N N . PRO A 1 97 ? 8.901 0.157 -0.411 1.00 93.75 97 PRO A N 1
ATOM 720 C CA . PRO A 1 97 ? 9.639 1.371 -0.098 1.00 93.75 97 PRO A CA 1
ATOM 721 C C . PRO A 1 97 ? 8.701 2.523 0.274 1.00 93.75 97 PRO A C 1
ATOM 723 O O . PRO A 1 97 ? 7.713 2.793 -0.415 1.00 93.75 97 PRO A O 1
ATOM 726 N N . ARG A 1 98 ? 9.027 3.229 1.363 1.00 92.50 98 ARG A N 1
ATOM 727 C CA . ARG A 1 98 ? 8.205 4.327 1.892 1.00 92.50 98 ARG A CA 1
ATOM 728 C C . ARG A 1 98 ? 7.931 5.400 0.845 1.00 92.50 98 ARG A C 1
ATOM 730 O O . ARG A 1 98 ? 6.792 5.816 0.667 1.00 92.50 98 ARG A O 1
ATOM 737 N N . ASP A 1 99 ? 8.970 5.832 0.146 1.00 91.12 99 ASP A N 1
ATOM 738 C CA . ASP A 1 99 ? 8.847 6.922 -0.820 1.00 91.12 99 ASP A CA 1
ATOM 739 C C . ASP A 1 99 ? 7.950 6.516 -1.995 1.00 91.12 99 ASP A C 1
ATOM 741 O O . ASP A 1 99 ? 7.137 7.313 -2.452 1.00 91.12 99 ASP A O 1
ATOM 745 N N . LEU A 1 100 ? 7.999 5.242 -2.397 1.00 93.94 100 LEU A N 1
ATOM 746 C CA . LEU A 1 100 ? 7.161 4.690 -3.458 1.00 93.94 100 LEU A CA 1
ATOM 747 C C . LEU A 1 100 ? 5.676 4.660 -3.073 1.00 93.94 100 LEU A C 1
ATOM 749 O O . LEU A 1 100 ? 4.827 5.090 -3.857 1.00 93.94 100 LEU A O 1
ATOM 753 N N . ILE A 1 101 ? 5.336 4.174 -1.874 1.00 94.19 101 ILE A N 1
ATOM 754 C CA . ILE A 1 101 ? 3.929 4.146 -1.451 1.00 94.19 101 ILE A CA 1
ATOM 755 C C . ILE A 1 101 ? 3.381 5.566 -1.253 1.00 94.19 101 ILE A C 1
ATOM 757 O O . ILE A 1 101 ? 2.248 5.840 -1.645 1.00 94.19 101 ILE A O 1
ATOM 761 N N . LEU A 1 102 ? 4.182 6.497 -0.726 1.00 93.12 102 LEU A N 1
ATOM 762 C CA . LEU A 1 102 ? 3.766 7.893 -0.566 1.00 93.12 102 LEU A CA 1
ATOM 763 C C . LEU A 1 102 ? 3.628 8.612 -1.916 1.00 93.12 102 LEU A C 1
ATOM 765 O O . LEU A 1 102 ? 2.682 9.380 -2.090 1.00 93.12 102 LEU A O 1
ATOM 769 N N . ALA A 1 103 ? 4.494 8.320 -2.892 1.00 92.31 103 ALA A N 1
ATOM 770 C CA . ALA A 1 103 ? 4.376 8.843 -4.253 1.00 92.31 103 ALA A CA 1
ATOM 771 C C . ALA A 1 103 ? 3.053 8.435 -4.923 1.00 92.31 103 ALA A C 1
ATOM 773 O O . ALA A 1 103 ? 2.499 9.205 -5.707 1.00 92.31 103 ALA A O 1
ATOM 774 N N . SER A 1 104 ? 2.500 7.269 -4.570 1.00 93.88 104 SER A N 1
ATOM 775 C CA . SER A 1 104 ? 1.207 6.818 -5.097 1.00 93.88 104 SER A CA 1
ATOM 776 C C . SER A 1 104 ? 0.013 7.654 -4.631 1.00 93.88 104 SER A C 1
ATOM 778 O O . SER A 1 104 ? -1.037 7.576 -5.254 1.00 93.88 104 SER A O 1
ATOM 780 N N . LEU A 1 105 ? 0.139 8.453 -3.564 1.00 91.62 105 LEU A N 1
ATOM 781 C CA . LEU A 1 105 ? -0.956 9.301 -3.077 1.00 91.62 105 LEU A CA 1
ATOM 782 C C . LEU A 1 105 ? -1.208 10.530 -3.962 1.00 91.62 105 LEU A C 1
ATOM 784 O O . LEU A 1 105 ? -2.206 11.214 -3.748 1.00 91.62 105 LEU A O 1
ATOM 788 N N . GLU A 1 106 ? -0.306 10.832 -4.907 1.00 84.38 106 GLU A N 1
ATOM 789 C CA . GLU A 1 106 ? -0.429 11.938 -5.874 1.00 84.38 106 GLU A CA 1
ATOM 790 C C . GLU A 1 106 ? -0.842 13.277 -5.230 1.00 84.38 106 GLU A C 1
ATOM 792 O O . GLU A 1 106 ? -1.572 14.078 -5.817 1.00 84.38 106 GLU A O 1
ATOM 797 N N . LEU A 1 107 ? -0.382 13.531 -3.998 1.00 79.62 107 LEU A N 1
ATOM 798 C CA . LEU A 1 107 ? -0.755 14.730 -3.254 1.00 79.62 107 LEU A CA 1
ATOM 799 C C . LEU A 1 107 ? -0.315 15.980 -4.026 1.00 79.62 107 LEU A C 1
ATOM 801 O O . LEU A 1 107 ? 0.854 16.149 -4.375 1.00 79.62 107 LEU A O 1
ATOM 805 N N . THR A 1 108 ? -1.263 16.883 -4.274 1.00 59.84 108 THR A N 1
ATOM 806 C CA . THR A 1 108 ? -0.999 18.170 -4.919 1.00 59.84 108 THR A CA 1
ATOM 807 C C . THR A 1 108 ? -0.244 19.085 -3.955 1.00 59.84 108 THR A C 1
ATOM 809 O O . THR A 1 108 ? -0.860 19.801 -3.168 1.00 59.84 108 THR A O 1
ATOM 812 N N . GLY A 1 109 ? 1.087 19.042 -4.007 1.00 59.44 109 GLY A N 1
ATOM 813 C CA . GLY A 1 109 ? 1.976 19.910 -3.234 1.00 59.44 109 GLY A CA 1
ATOM 814 C C . GLY A 1 109 ? 3.171 19.154 -2.659 1.00 59.44 109 GLY A C 1
ATOM 815 O O . GLY A 1 109 ? 3.014 18.171 -1.946 1.00 59.44 109 GLY A O 1
ATOM 816 N N . THR A 1 110 ? 4.383 19.636 -2.934 1.00 66.25 110 THR A N 1
ATOM 817 C CA . THR A 1 110 ? 5.624 19.147 -2.303 1.00 66.25 110 THR A CA 1
ATOM 818 C C . THR A 1 110 ? 5.953 19.930 -1.028 1.00 66.25 110 THR A C 1
ATOM 820 O O . THR A 1 110 ? 7.120 20.097 -0.676 1.00 66.25 110 THR A O 1
ATOM 823 N N . ASP A 1 111 ? 4.937 20.502 -0.381 1.00 79.25 111 ASP A N 1
ATOM 824 C CA . ASP A 1 111 ? 5.100 21.321 0.812 1.00 79.25 111 ASP A CA 1
ATOM 825 C C . ASP A 1 111 ? 5.168 20.470 2.088 1.00 79.25 111 ASP A C 1
ATOM 827 O O . ASP A 1 111 ? 4.817 19.285 2.125 1.00 79.25 111 ASP A O 1
ATOM 831 N N . LEU A 1 112 ? 5.661 21.093 3.159 1.00 84.88 112 LEU A N 1
ATOM 832 C CA . LEU A 1 112 ? 5.856 20.439 4.451 1.00 84.88 112 LEU A CA 1
ATOM 833 C C . LEU A 1 112 ? 4.545 19.862 5.014 1.00 84.88 112 LEU A C 1
ATOM 835 O O . LEU A 1 112 ? 4.564 18.818 5.664 1.00 84.88 112 LEU A O 1
ATOM 839 N N . ASP A 1 113 ? 3.410 20.501 4.731 1.00 86.69 113 ASP A N 1
ATOM 840 C CA . ASP A 1 113 ? 2.095 20.056 5.194 1.00 86.69 113 ASP A CA 1
ATOM 841 C C . ASP A 1 113 ? 1.628 18.777 4.494 1.00 86.69 113 ASP A C 1
ATOM 843 O O . ASP A 1 113 ? 1.055 17.894 5.135 1.00 86.69 113 ASP A O 1
ATOM 847 N N . SER A 1 114 ? 1.883 18.625 3.194 1.00 86.12 114 SER A N 1
ATOM 848 C CA . SER A 1 114 ? 1.591 17.381 2.468 1.00 86.12 114 SER A CA 1
ATOM 849 C C . SER A 1 114 ? 2.469 16.232 2.961 1.00 86.12 114 SER A C 1
ATOM 851 O O . SER A 1 114 ? 1.956 15.147 3.248 1.00 86.12 114 SER A O 1
ATOM 853 N N . ALA A 1 115 ? 3.761 16.496 3.179 1.00 86.75 115 ALA A N 1
ATOM 854 C CA . ALA A 1 115 ? 4.674 15.524 3.774 1.00 86.75 115 ALA A CA 1
ATOM 855 C C . ALA A 1 115 ? 4.203 15.089 5.173 1.00 86.75 115 ALA A C 1
ATOM 857 O O . ALA A 1 115 ? 4.096 13.889 5.438 1.00 86.75 115 ALA A O 1
ATOM 858 N N . ARG A 1 116 ? 3.835 16.044 6.040 1.00 89.69 116 ARG A N 1
ATOM 859 C CA . ARG A 1 116 ? 3.337 15.762 7.394 1.00 89.69 116 ARG A CA 1
ATOM 860 C C . ARG A 1 116 ? 2.064 14.918 7.375 1.00 89.69 116 ARG A C 1
ATOM 862 O O . ARG A 1 116 ? 2.023 13.887 8.035 1.00 89.69 116 ARG A O 1
ATOM 869 N N . ARG A 1 117 ? 1.062 15.299 6.575 1.00 90.88 117 ARG A N 1
ATOM 870 C CA . ARG A 1 117 ? -0.205 14.549 6.456 1.00 90.88 117 ARG A CA 1
ATOM 871 C C . ARG A 1 117 ? 0.024 13.102 6.023 1.00 90.88 117 ARG A C 1
ATOM 873 O O . ARG A 1 117 ? -0.549 12.185 6.601 1.00 90.88 117 ARG A O 1
ATOM 880 N N . SER A 1 118 ? 0.889 12.897 5.032 1.00 91.44 118 SER A N 1
ATOM 881 C CA . SER A 1 118 ? 1.214 11.562 4.527 1.00 91.44 118 SER A CA 1
ATOM 882 C C . SER A 1 118 ? 1.939 10.698 5.576 1.00 91.44 118 SER A C 1
ATOM 884 O O . SER A 1 118 ? 1.644 9.511 5.722 1.00 91.44 118 SER A O 1
ATOM 886 N N . ALA A 1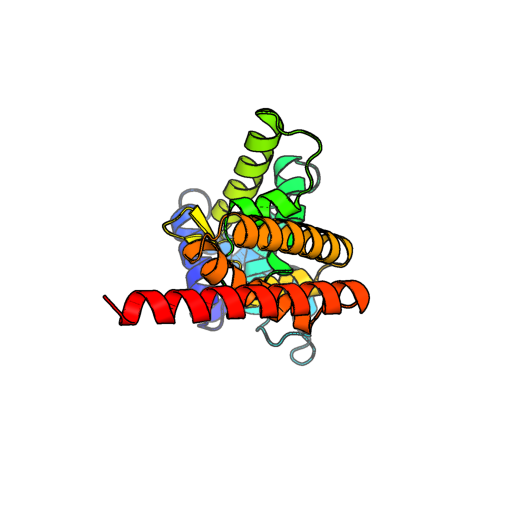 119 ? 2.828 11.304 6.372 1.00 91.44 119 ALA A N 1
ATOM 887 C CA . ALA A 1 119 ? 3.505 10.633 7.475 1.00 91.44 119 ALA A CA 1
ATOM 888 C C . ALA A 1 119 ? 2.543 10.277 8.618 1.00 91.44 119 ALA A C 1
ATOM 890 O O . ALA A 1 119 ? 2.631 9.167 9.144 1.00 91.44 119 ALA A O 1
ATOM 891 N N . ASP A 1 120 ? 1.615 11.177 8.957 1.00 93.31 120 ASP A N 1
ATOM 892 C CA . ASP A 1 120 ? 0.590 10.959 9.982 1.00 93.31 120 ASP A CA 1
ATOM 893 C C . ASP A 1 120 ? -0.351 9.808 9.583 1.00 93.31 120 ASP A C 1
ATOM 895 O O . ASP A 1 120 ? -0.612 8.917 10.391 1.00 93.31 120 ASP A O 1
ATOM 899 N N . ALA A 1 121 ? -0.783 9.758 8.318 1.00 94.94 121 ALA A N 1
ATOM 900 C CA . ALA A 1 121 ? -1.607 8.670 7.784 1.00 94.94 121 ALA A CA 1
ATOM 901 C C . ALA A 1 121 ? -0.886 7.311 7.819 1.00 94.94 121 ALA A C 1
ATOM 903 O O . ALA A 1 121 ? -1.464 6.301 8.226 1.00 94.94 121 ALA A O 1
ATOM 904 N N . LEU A 1 122 ? 0.397 7.272 7.446 1.00 93.62 122 LEU A N 1
ATOM 905 C CA . LEU A 1 122 ? 1.185 6.042 7.516 1.00 93.62 122 LEU A CA 1
ATOM 906 C C . LEU A 1 122 ? 1.370 5.580 8.969 1.00 93.62 122 LEU A C 1
ATOM 908 O O . LEU A 1 122 ? 1.127 4.416 9.285 1.00 93.62 122 LEU A O 1
ATOM 912 N N . ALA A 1 123 ? 1.735 6.501 9.866 1.00 91.19 123 ALA A N 1
ATOM 913 C CA . ALA A 1 123 ? 1.870 6.213 11.291 1.00 91.19 123 ALA A CA 1
ATOM 914 C C . ALA A 1 123 ? 0.550 5.710 11.885 1.00 91.19 123 ALA A C 1
ATOM 916 O O . ALA A 1 123 ? 0.545 4.789 12.702 1.00 91.19 123 ALA A O 1
ATOM 917 N N . ARG A 1 124 ? -0.582 6.266 11.445 1.00 93.81 124 ARG A N 1
ATOM 918 C CA . ARG A 1 124 ? -1.915 5.831 11.856 1.00 93.81 124 ARG A CA 1
ATOM 919 C C . ARG A 1 124 ? -2.184 4.367 11.499 1.00 93.81 124 ARG A C 1
ATOM 921 O O . ARG A 1 124 ? -2.619 3.619 12.376 1.00 93.81 124 ARG A O 1
ATOM 928 N N . LEU A 1 125 ? -1.869 3.938 10.275 1.00 93.81 125 LEU A N 1
ATOM 929 C CA . LEU A 1 125 ? -2.012 2.537 9.851 1.00 93.81 125 LEU A CA 1
ATOM 930 C C . LEU A 1 125 ? -1.082 1.591 10.620 1.00 93.81 125 LEU A C 1
ATOM 932 O O . LEU A 1 125 ? -1.524 0.533 11.074 1.00 93.81 125 LEU A O 1
ATOM 936 N N . THR A 1 126 ? 0.180 1.978 10.817 1.00 90.50 126 THR A N 1
ATOM 937 C CA . THR A 1 126 ? 1.143 1.192 11.604 1.00 90.50 126 THR A CA 1
ATOM 938 C C . THR A 1 126 ? 0.709 1.069 13.062 1.00 90.50 126 THR A C 1
ATOM 940 O O . THR A 1 126 ? 0.812 -0.002 13.662 1.00 90.50 126 THR A O 1
ATOM 943 N N . ASN A 1 127 ? 0.178 2.145 13.645 1.00 87.00 127 ASN A N 1
ATOM 944 C CA . ASN A 1 127 ? -0.320 2.144 15.016 1.00 87.00 127 ASN A CA 1
ATOM 945 C C . ASN A 1 127 ? -1.486 1.163 15.179 1.00 87.00 127 ASN A C 1
ATOM 947 O O . ASN A 1 127 ? -1.481 0.385 16.130 1.00 87.00 127 ASN A O 1
ATOM 951 N N . LEU A 1 128 ? -2.412 1.125 14.217 1.00 85.88 128 LEU A N 1
ATOM 952 C CA . LEU A 1 128 ? -3.536 0.181 14.195 1.00 85.88 128 LEU A CA 1
ATOM 953 C C . LEU A 1 128 ? -3.145 -1.270 13.853 1.00 85.88 128 LEU A C 1
ATOM 955 O O . LEU A 1 128 ? -4.005 -2.153 13.901 1.00 85.88 128 LEU A O 1
ATOM 959 N N . GLY A 1 129 ? -1.878 -1.528 13.510 1.00 84.31 129 GLY A N 1
ATOM 960 C CA . GLY A 1 129 ? -1.400 -2.849 13.090 1.00 84.31 129 GLY A CA 1
ATOM 961 C C . GLY A 1 129 ? -1.892 -3.266 11.701 1.00 84.31 129 GLY A C 1
ATOM 962 O O . GLY A 1 129 ? -1.864 -4.448 11.373 1.00 84.31 129 GLY A O 1
ATOM 963 N N . LEU A 1 130 ? -2.366 -2.311 10.894 1.00 88.38 130 LEU A N 1
ATOM 964 C CA . LEU A 1 130 ? -2.792 -2.544 9.511 1.00 88.38 130 LEU A CA 1
ATOM 965 C C . LEU A 1 130 ? -1.608 -2.498 8.534 1.00 88.38 130 LEU A C 1
ATOM 967 O O . LEU A 1 130 ? -1.714 -3.014 7.428 1.00 88.38 130 LEU A O 1
ATOM 971 N N . LEU A 1 131 ? -0.480 -1.912 8.944 1.00 90.62 131 LEU A N 1
ATOM 972 C CA . LEU A 1 131 ? 0.803 -1.990 8.250 1.00 90.62 131 LEU A CA 1
ATOM 973 C C . LEU A 1 131 ? 1.908 -2.390 9.226 1.00 90.62 131 LEU A C 1
ATOM 975 O O . LEU A 1 131 ? 1.952 -1.925 10.365 1.00 90.62 131 LEU A O 1
ATOM 979 N N . GLU A 1 132 ? 2.830 -3.215 8.750 1.00 88.25 132 GLU A N 1
ATOM 980 C CA . GLU A 1 132 ? 4.083 -3.520 9.436 1.00 88.25 132 GLU A CA 1
ATOM 981 C C . GLU A 1 132 ? 5.156 -2.535 8.962 1.00 88.25 132 GLU A C 1
ATOM 983 O O . GLU A 1 132 ? 5.221 -2.214 7.775 1.00 88.25 132 GLU A O 1
ATOM 988 N N . SER A 1 133 ? 5.996 -2.051 9.875 1.00 86.56 133 SER A N 1
ATOM 989 C CA . SER A 1 133 ? 7.164 -1.231 9.537 1.00 86.56 133 SER A CA 1
ATOM 990 C C . SER A 1 133 ? 8.426 -2.081 9.594 1.00 86.56 133 SER A C 1
ATOM 992 O O . SER A 1 133 ? 8.635 -2.795 10.573 1.00 86.56 133 SER A O 1
ATOM 994 N N . GLY A 1 134 ? 9.242 -1.999 8.549 1.00 80.69 134 GLY A N 1
ATOM 995 C CA . GLY A 1 134 ? 10.559 -2.614 8.479 1.00 80.69 134 GLY A CA 1
ATOM 996 C C . GLY A 1 134 ? 11.667 -1.693 8.993 1.00 80.69 134 GLY A C 1
ATOM 997 O O . GLY A 1 134 ? 11.454 -0.520 9.324 1.00 80.69 134 GLY A O 1
ATOM 998 N N . ASP A 1 135 ? 12.876 -2.245 9.063 1.00 71.06 135 ASP A N 1
ATOM 999 C CA . ASP A 1 135 ? 14.042 -1.605 9.681 1.00 71.06 135 ASP A CA 1
ATOM 1000 C C . ASP A 1 135 ? 14.570 -0.397 8.892 1.00 71.06 135 ASP A C 1
ATOM 1002 O O . ASP A 1 135 ? 15.305 0.425 9.440 1.00 71.06 135 ASP A O 1
ATOM 1006 N N . GLN A 1 136 ? 14.236 -0.280 7.604 1.00 74.81 136 GLN A N 1
ATOM 1007 C CA . GLN A 1 136 ? 14.700 0.804 6.729 1.00 74.81 136 GLN A CA 1
ATOM 1008 C C . GLN A 1 136 ? 13.598 1.841 6.466 1.00 74.81 136 GLN A C 1
ATOM 1010 O O . GLN A 1 136 ? 13.702 2.650 5.545 1.00 74.81 136 GLN A O 1
ATOM 1015 N N . GLY A 1 137 ? 12.534 1.828 7.278 1.00 81.12 137 GLY A N 1
ATOM 1016 C CA . GLY A 1 137 ? 11.364 2.691 7.106 1.00 81.12 137 GLY A CA 1
ATOM 1017 C C . GLY A 1 137 ? 10.411 2.222 6.008 1.00 81.12 137 GLY A C 1
ATOM 1018 O O . GLY A 1 137 ? 9.401 2.883 5.766 1.00 81.12 137 GLY A O 1
ATOM 1019 N N . ASP A 1 138 ? 10.722 1.092 5.377 1.00 89.50 138 ASP A N 1
ATOM 1020 C CA . ASP A 1 138 ? 9.851 0.338 4.495 1.00 89.50 138 ASP A CA 1
ATOM 1021 C C . ASP A 1 138 ? 8.599 -0.145 5.227 1.00 89.50 138 ASP A C 1
ATOM 1023 O O . ASP A 1 138 ? 8.567 -0.264 6.455 1.00 89.50 138 ASP A O 1
ATOM 1027 N N . VAL A 1 139 ? 7.537 -0.393 4.469 1.00 92.81 139 VAL A N 1
ATOM 1028 C CA . VAL A 1 139 ? 6.268 -0.852 5.030 1.00 92.81 139 VAL A CA 1
ATOM 1029 C C . VAL A 1 139 ? 5.758 -2.067 4.302 1.00 92.81 139 VAL A C 1
ATOM 1031 O O . VAL A 1 139 ? 5.977 -2.241 3.112 1.00 92.81 139 VAL A O 1
ATOM 1034 N N . ARG A 1 140 ? 5.043 -2.919 5.018 1.00 91.94 140 ARG A N 1
ATOM 1035 C CA . ARG A 1 140 ? 4.523 -4.162 4.476 1.00 91.94 140 ARG A CA 1
ATOM 1036 C C . ARG A 1 140 ? 3.059 -4.298 4.838 1.00 91.94 140 ARG A C 1
ATOM 1038 O O . ARG A 1 140 ? 2.677 -4.176 6.001 1.00 91.94 140 ARG A O 1
ATOM 1045 N N . LEU A 1 141 ? 2.245 -4.601 3.833 1.00 89.88 141 LEU A N 1
ATOM 1046 C CA . LEU A 1 141 ? 0.877 -5.047 4.040 1.00 89.88 141 LEU A CA 1
ATOM 1047 C C . LEU A 1 141 ? 0.848 -6.572 4.000 1.00 89.88 141 LEU A C 1
ATOM 1049 O O . LEU A 1 141 ? 1.296 -7.195 3.033 1.00 89.88 141 LEU A O 1
ATOM 1053 N N . HIS A 1 142 ? 0.331 -7.188 5.059 1.00 85.69 142 HIS A N 1
ATOM 1054 C CA . HIS A 1 142 ? 0.245 -8.640 5.121 1.00 85.69 142 HIS A CA 1
ATOM 1055 C C . HIS A 1 142 ? -0.682 -9.177 4.017 1.00 85.69 142 HIS A C 1
ATOM 1057 O O . HIS A 1 142 ? -1.753 -8.626 3.777 1.00 85.69 142 HIS A O 1
ATOM 1063 N N . ARG A 1 143 ? -0.330 -10.307 3.385 1.00 78.44 143 ARG A N 1
ATOM 1064 C CA . ARG A 1 143 ? -1.088 -10.884 2.254 1.00 78.44 143 ARG A CA 1
ATOM 1065 C C . ARG A 1 143 ? -2.591 -11.034 2.528 1.00 78.44 143 ARG A C 1
ATOM 1067 O O . ARG A 1 143 ? -3.396 -10.742 1.655 1.00 78.44 143 ARG A O 1
ATOM 1074 N N . LEU A 1 144 ? -2.974 -11.470 3.731 1.00 77.88 144 LEU A N 1
ATOM 1075 C CA . LEU A 1 144 ? -4.390 -11.587 4.114 1.00 77.88 144 LEU A CA 1
ATOM 1076 C C . LEU A 1 144 ? -5.098 -10.226 4.255 1.00 77.88 144 LEU A C 1
ATOM 1078 O O . LEU A 1 144 ? -6.277 -10.138 3.931 1.00 77.88 144 LEU A O 1
ATOM 1082 N N . LEU A 1 145 ? -4.391 -9.171 4.675 1.00 83.56 145 LEU A N 1
ATOM 1083 C CA . LEU A 1 145 ? -4.931 -7.809 4.678 1.00 83.56 145 LEU A CA 1
ATOM 1084 C C . LEU A 1 145 ? -5.107 -7.274 3.256 1.00 83.56 145 LEU A C 1
ATOM 1086 O O . LEU A 1 145 ? -6.121 -6.642 2.990 1.00 83.56 145 LEU A O 1
ATOM 1090 N N . CYS A 1 146 ? -4.186 -7.565 2.327 1.00 83.69 146 CYS A N 1
ATOM 1091 C CA . CYS A 1 146 ? -4.367 -7.213 0.911 1.00 83.69 146 CYS A CA 1
ATOM 1092 C C . CYS A 1 146 ? -5.679 -7.796 0.367 1.00 83.69 146 CYS A C 1
ATOM 1094 O O . CYS A 1 146 ? -6.441 -7.102 -0.296 1.00 83.69 146 CYS A O 1
ATOM 1096 N N . MET A 1 147 ? -5.951 -9.066 0.682 1.00 79.56 147 MET A N 1
ATOM 1097 C CA . MET A 1 147 ? -7.173 -9.750 0.253 1.00 79.56 147 MET A CA 1
ATOM 1098 C C . MET A 1 147 ? -8.419 -9.160 0.910 1.00 79.56 147 MET A C 1
ATOM 1100 O O . MET A 1 147 ? -9.389 -8.895 0.214 1.00 79.56 147 MET A O 1
ATOM 1104 N N . PHE A 1 148 ? -8.370 -8.899 2.218 1.00 82.88 148 PHE A N 1
ATOM 1105 C CA . PHE A 1 148 ? -9.456 -8.235 2.938 1.00 82.88 148 PHE A CA 1
ATOM 1106 C C . PHE A 1 148 ? -9.787 -6.863 2.333 1.00 82.88 148 PHE A C 1
ATOM 1108 O O . PHE A 1 148 ? -10.944 -6.576 2.052 1.00 82.88 148 PHE A O 1
ATOM 1115 N N . VAL A 1 149 ? -8.776 -6.030 2.070 1.00 88.31 149 VAL A N 1
ATOM 1116 C CA . VAL A 1 149 ? -8.966 -4.694 1.481 1.00 88.31 149 VAL A CA 1
ATOM 1117 C C . VAL A 1 149 ? -9.530 -4.776 0.057 1.00 88.31 149 VAL A C 1
ATOM 1119 O O . VAL A 1 149 ? -10.348 -3.939 -0.318 1.00 88.31 149 VAL A O 1
ATOM 1122 N N . ALA A 1 150 ? -9.127 -5.784 -0.722 1.00 83.88 150 ALA A N 1
ATOM 1123 C CA . ALA A 1 150 ? -9.663 -6.028 -2.061 1.00 83.88 150 ALA A CA 1
ATOM 1124 C C . ALA A 1 150 ? -11.116 -6.537 -2.059 1.00 83.88 150 ALA A C 1
ATOM 1126 O O . ALA A 1 150 ? -11.841 -6.276 -3.013 1.00 83.88 150 ALA A O 1
ATOM 1127 N N . ASP A 1 151 ? -11.542 -7.243 -1.009 1.00 81.56 151 ASP A N 1
ATOM 1128 C CA . ASP A 1 151 ? -12.906 -7.773 -0.873 1.00 81.56 151 ASP A CA 1
ATOM 1129 C C . ASP A 1 151 ? -13.919 -6.673 -0.501 1.00 81.56 151 ASP A C 1
ATOM 1131 O O . ASP A 1 151 ? -15.053 -6.661 -0.974 1.00 81.56 151 ASP A O 1
ATOM 1135 N N . ILE A 1 152 ? -13.504 -5.695 0.311 1.00 81.38 152 ILE A N 1
ATOM 1136 C CA . ILE A 1 152 ? -14.408 -4.666 0.852 1.00 81.38 152 ILE A CA 1
ATOM 1137 C C . ILE A 1 152 ? -14.578 -3.423 -0.030 1.00 81.38 152 ILE A C 1
ATOM 1139 O O . ILE A 1 152 ? -15.389 -2.554 0.301 1.00 81.38 152 ILE A O 1
ATOM 1143 N N . GLY A 1 153 ? -13.813 -3.267 -1.112 1.00 79.19 153 GLY A N 1
ATOM 1144 C CA . GLY A 1 153 ? -13.830 -2.021 -1.873 1.00 79.19 153 GLY A CA 1
ATOM 1145 C C . GLY A 1 153 ? -13.274 -2.112 -3.286 1.00 79.19 153 GLY A C 1
ATOM 1146 O O . GLY A 1 153 ? -12.496 -2.997 -3.625 1.00 79.19 153 GLY A O 1
ATOM 1147 N N . ASN A 1 154 ? -13.661 -1.138 -4.111 1.00 85.69 154 ASN A N 1
ATOM 1148 C CA . ASN A 1 154 ? -13.079 -0.963 -5.435 1.00 85.69 154 ASN A CA 1
ATOM 1149 C C . ASN A 1 154 ? -11.649 -0.393 -5.307 1.00 85.69 154 ASN A C 1
ATOM 1151 O O . ASN A 1 154 ? -11.432 0.607 -4.617 1.00 85.69 154 ASN A O 1
ATOM 1155 N N . LEU A 1 155 ? -10.690 -1.035 -5.979 1.00 91.12 155 LEU A N 1
ATOM 1156 C CA . LEU A 1 155 ? -9.276 -0.660 -6.008 1.00 91.12 155 LEU A CA 1
ATOM 1157 C C . LEU A 1 155 ? -8.812 -0.077 -7.355 1.00 91.12 155 LEU A C 1
ATOM 1159 O O . LEU A 1 155 ? -7.619 0.132 -7.519 1.00 91.12 155 LEU A O 1
ATOM 1163 N N . ASP A 1 156 ? -9.694 0.190 -8.316 1.00 90.81 156 ASP A N 1
ATOM 1164 C CA . ASP A 1 156 ? -9.327 0.616 -9.676 1.00 90.81 156 ASP A CA 1
ATOM 1165 C C . ASP A 1 156 ? -8.515 1.921 -9.686 1.00 90.81 156 ASP A C 1
ATOM 1167 O O . ASP A 1 156 ? -7.454 1.994 -10.309 1.00 90.81 156 ASP A O 1
ATOM 1171 N N . GLU A 1 157 ? -8.967 2.939 -8.947 1.00 91.25 157 GLU A N 1
ATOM 1172 C CA . GLU A 1 157 ? -8.251 4.218 -8.828 1.00 91.25 157 GLU A CA 1
ATOM 1173 C C . GLU A 1 157 ? -6.898 4.047 -8.127 1.00 91.25 157 GLU A C 1
ATOM 1175 O O . GLU A 1 157 ? -5.876 4.537 -8.615 1.00 91.25 157 GLU A O 1
ATOM 1180 N N . ALA A 1 158 ? -6.879 3.291 -7.024 1.00 93.75 158 ALA A N 1
ATOM 1181 C CA . ALA A 1 158 ? -5.667 2.992 -6.267 1.00 93.75 158 ALA A CA 1
ATOM 1182 C C . ALA A 1 158 ? -4.649 2.218 -7.120 1.00 93.75 158 ALA A C 1
ATOM 1184 O O . ALA A 1 158 ? -3.463 2.542 -7.125 1.00 93.75 158 ALA A O 1
ATOM 1185 N N . ARG A 1 159 ? -5.115 1.239 -7.900 1.00 92.81 159 ARG A N 1
ATOM 1186 C CA . ARG A 1 159 ? -4.301 0.446 -8.824 1.00 92.81 159 ARG A CA 1
ATOM 1187 C C . ARG A 1 159 ? -3.680 1.334 -9.889 1.00 92.81 159 ARG A C 1
ATOM 1189 O O . ARG A 1 159 ? -2.471 1.283 -10.087 1.00 92.81 159 ARG A O 1
ATOM 1196 N N . ALA A 1 160 ? -4.479 2.192 -10.520 1.00 91.75 160 ALA A N 1
ATOM 1197 C CA . ALA A 1 160 ? -3.985 3.106 -11.538 1.00 91.75 160 ALA A CA 1
ATOM 1198 C C . ALA A 1 160 ? -2.946 4.098 -10.976 1.00 91.75 160 ALA A C 1
ATOM 1200 O O . ALA A 1 160 ? -1.977 4.414 -11.667 1.00 91.75 160 ALA A O 1
ATOM 1201 N N . ALA A 1 161 ? -3.129 4.589 -9.745 1.00 94.06 161 ALA A N 1
ATOM 1202 C CA . ALA A 1 161 ? -2.173 5.478 -9.079 1.00 94.06 161 ALA A CA 1
ATOM 1203 C C . ALA A 1 161 ? -0.863 4.758 -8.710 1.00 94.06 161 ALA A C 1
ATOM 1205 O O . ALA A 1 161 ? 0.227 5.263 -8.983 1.00 94.06 161 ALA A O 1
ATOM 1206 N N . VAL A 1 162 ? -0.952 3.540 -8.168 1.00 95.19 162 VAL A N 1
ATOM 1207 C CA . VAL A 1 162 ? 0.215 2.700 -7.854 1.00 95.19 162 VAL A CA 1
ATOM 1208 C C . VAL A 1 162 ? 1.003 2.337 -9.110 1.00 95.19 162 VAL A C 1
ATOM 1210 O O . VAL A 1 162 ? 2.227 2.455 -9.113 1.00 95.19 162 VAL A O 1
ATOM 1213 N N . GLU A 1 163 ? 0.329 1.965 -10.199 1.00 94.31 163 GLU A N 1
ATOM 1214 C CA . GLU A 1 163 ? 0.972 1.692 -11.488 1.00 94.31 163 GLU A CA 1
ATOM 1215 C C . GLU A 1 163 ? 1.756 2.911 -11.996 1.00 94.31 163 GLU A C 1
ATOM 1217 O O . GLU A 1 163 ? 2.910 2.773 -12.406 1.00 94.31 163 GLU A O 1
ATOM 1222 N N . ARG A 1 164 ? 1.172 4.117 -11.928 1.00 93.38 164 ARG A N 1
ATOM 1223 C CA . ARG A 1 164 ? 1.859 5.357 -12.327 1.00 93.38 164 ARG A CA 1
ATOM 1224 C C . ARG A 1 164 ? 3.082 5.643 -11.459 1.00 93.38 164 ARG A C 1
ATOM 1226 O O . ARG A 1 164 ? 4.151 5.912 -12.010 1.00 93.38 164 ARG A O 1
ATOM 1233 N N . ALA A 1 165 ? 2.942 5.552 -10.137 1.00 94.88 165 ALA A N 1
ATOM 1234 C CA . ALA A 1 165 ? 4.044 5.777 -9.205 1.00 94.88 165 ALA A CA 1
ATOM 1235 C C . ALA A 1 165 ? 5.189 4.780 -9.431 1.00 94.88 165 ALA A C 1
ATOM 1237 O O . ALA A 1 165 ? 6.349 5.178 -9.521 1.00 94.88 165 ALA A O 1
ATOM 1238 N N . LEU A 1 166 ? 4.868 3.498 -9.620 1.00 95.19 166 LEU A N 1
ATOM 1239 C CA . LEU A 1 166 ? 5.860 2.456 -9.858 1.00 95.19 166 LEU A CA 1
ATOM 1240 C C . LEU A 1 166 ? 6.584 2.621 -11.197 1.00 95.19 166 LEU A C 1
ATOM 1242 O O . LEU A 1 166 ? 7.795 2.424 -11.267 1.00 95.19 166 LEU A O 1
ATOM 1246 N N . ILE A 1 167 ? 5.868 3.007 -12.258 1.00 94.31 167 ILE A N 1
ATOM 1247 C CA . ILE A 1 167 ? 6.473 3.313 -13.561 1.00 94.31 167 ILE A CA 1
ATOM 1248 C C . ILE A 1 167 ? 7.451 4.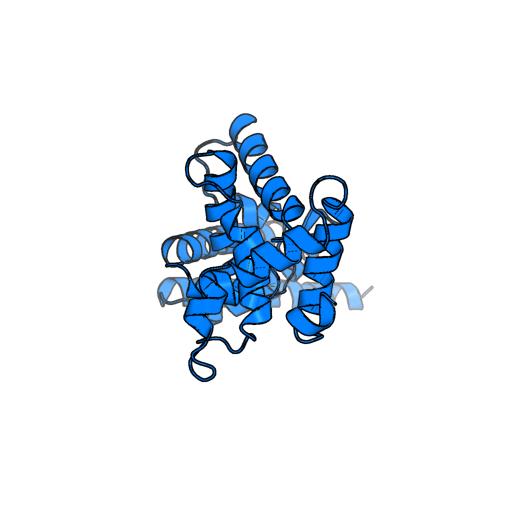486 -13.436 1.00 94.31 167 ILE A C 1
ATOM 1250 O O . ILE A 1 167 ? 8.554 4.420 -13.985 1.00 94.31 167 ILE A O 1
ATOM 1254 N N . ALA A 1 168 ? 7.057 5.553 -12.735 1.00 94.25 168 ALA A N 1
ATOM 1255 C CA . ALA A 1 168 ? 7.900 6.727 -12.531 1.00 94.25 168 ALA A CA 1
ATOM 1256 C C . ALA A 1 168 ? 9.169 6.378 -11.736 1.00 94.25 168 ALA A C 1
ATOM 1258 O O . ALA A 1 168 ? 10.274 6.685 -12.188 1.00 94.25 168 ALA A O 1
ATOM 1259 N N . GLU A 1 169 ? 9.015 5.665 -10.620 1.00 94.44 169 GLU A N 1
ATOM 1260 C CA . GLU A 1 169 ? 10.126 5.225 -9.773 1.00 94.44 169 GLU A CA 1
ATOM 1261 C C . GLU A 1 169 ? 11.078 4.297 -10.536 1.00 94.44 169 GLU A C 1
ATOM 1263 O O . GLU A 1 169 ? 12.286 4.518 -10.578 1.00 94.44 169 GLU A O 1
ATOM 1268 N N . ALA A 1 170 ? 10.548 3.293 -11.240 1.00 93.31 170 ALA A N 1
ATOM 1269 C CA . ALA A 1 170 ? 11.366 2.367 -12.013 1.00 93.31 170 ALA A CA 1
ATOM 1270 C C . ALA A 1 170 ? 12.184 3.076 -13.105 1.00 93.31 170 ALA A C 1
ATOM 1272 O O . ALA A 1 170 ? 13.346 2.725 -13.325 1.00 93.31 170 ALA A O 1
ATOM 1273 N N . ARG A 1 171 ? 11.617 4.085 -13.780 1.00 93.31 171 ARG A N 1
ATOM 1274 C CA . ARG A 1 171 ? 12.361 4.899 -14.755 1.00 93.31 171 ARG A CA 1
ATOM 1275 C C . ARG A 1 171 ? 13.491 5.670 -14.084 1.00 93.31 171 ARG A C 1
ATOM 1277 O O . ARG A 1 171 ? 14.633 5.562 -14.526 1.00 93.31 171 ARG A O 1
ATOM 1284 N N . GLN A 1 172 ? 13.184 6.374 -12.997 1.00 93.19 172 GLN A N 1
ATOM 1285 C CA . GLN A 1 172 ? 14.161 7.165 -12.254 1.00 93.19 172 GLN A CA 1
ATOM 1286 C C . GLN A 1 172 ? 15.329 6.294 -11.775 1.00 93.19 172 GLN A C 1
ATOM 1288 O O . GLN A 1 172 ? 16.489 6.620 -12.034 1.00 93.19 172 GLN A O 1
ATOM 1293 N N . LEU A 1 173 ? 15.037 5.142 -11.164 1.00 92.12 173 LEU A N 1
ATOM 1294 C CA . LEU A 1 173 ? 16.052 4.229 -10.640 1.00 92.12 173 LEU A CA 1
ATOM 1295 C C . LEU A 1 173 ? 16.954 3.658 -11.739 1.00 92.12 173 LEU A C 1
ATOM 1297 O O . LEU A 1 173 ? 18.156 3.475 -11.516 1.00 92.12 173 LEU A O 1
ATOM 1301 N N . ALA A 1 174 ? 16.397 3.402 -12.928 1.00 88.31 174 ALA A N 1
ATOM 1302 C CA . ALA A 1 174 ? 17.168 2.946 -14.081 1.00 88.31 174 ALA A CA 1
ATOM 1303 C C . ALA A 1 174 ? 18.118 4.040 -14.595 1.00 88.31 174 ALA A C 1
ATOM 1305 O O . ALA A 1 174 ? 19.277 3.750 -14.905 1.00 88.31 174 ALA A O 1
ATOM 1306 N N . GLU A 1 175 ? 17.654 5.294 -14.643 1.00 89.62 175 GLU A N 1
ATOM 1307 C CA . GLU A 1 175 ? 18.450 6.456 -15.056 1.00 89.62 175 GLU A CA 1
ATOM 1308 C C . GLU A 1 175 ? 19.632 6.699 -14.112 1.00 89.62 175 GLU A C 1
ATOM 1310 O O . GLU A 1 175 ? 20.769 6.844 -14.570 1.00 89.62 175 GLU A O 1
ATOM 1315 N N . VAL A 1 176 ? 19.396 6.668 -12.796 1.00 91.25 176 VAL A N 1
ATOM 1316 C CA . VAL A 1 176 ? 20.455 6.866 -11.788 1.00 91.25 176 VAL A CA 1
ATOM 1317 C C . VAL A 1 176 ? 21.255 5.595 -11.479 1.00 91.25 176 VAL A C 1
ATOM 1319 O O . VAL A 1 176 ? 22.220 5.643 -10.716 1.00 91.25 176 VAL A O 1
ATOM 1322 N N . ARG A 1 177 ? 20.884 4.456 -12.081 1.00 87.44 177 ARG A N 1
ATOM 1323 C CA . ARG A 1 177 ? 21.513 3.131 -11.914 1.00 87.44 177 ARG A CA 1
ATOM 1324 C C . ARG A 1 177 ? 21.624 2.678 -10.455 1.00 87.44 177 ARG A C 1
ATOM 1326 O O . ARG A 1 177 ? 22.624 2.069 -10.060 1.00 87.44 177 ARG A O 1
ATOM 1333 N N . ASN A 1 178 ? 20.595 2.943 -9.653 1.00 87.50 178 ASN A N 1
ATOM 1334 C CA . ASN A 1 178 ? 20.559 2.520 -8.255 1.00 87.50 178 ASN A CA 1
ATOM 1335 C C . ASN A 1 178 ? 20.092 1.061 -8.131 1.00 87.50 178 ASN A C 1
ATOM 1337 O O . ASN A 1 178 ? 18.930 0.771 -7.858 1.00 87.50 178 ASN A O 1
ATOM 1341 N N . VAL A 1 179 ? 21.035 0.136 -8.309 1.00 88.00 179 VAL A N 1
ATOM 1342 C CA . VAL A 1 179 ? 20.801 -1.319 -8.300 1.00 88.00 179 VAL A CA 1
ATOM 1343 C C . VAL A 1 179 ? 20.096 -1.821 -7.039 1.00 88.00 179 VAL A C 1
ATOM 1345 O O . VAL A 1 179 ? 19.233 -2.689 -7.135 1.00 88.00 179 VAL A O 1
ATOM 1348 N N . ALA A 1 180 ? 20.438 -1.285 -5.865 1.00 88.19 180 ALA A N 1
ATOM 1349 C CA . ALA A 1 180 ? 19.850 -1.736 -4.606 1.00 88.19 180 ALA A CA 1
ATOM 1350 C C . ALA A 1 180 ? 18.340 -1.459 -4.558 1.00 88.19 180 ALA A C 1
ATOM 1352 O O . ALA A 1 180 ? 17.559 -2.349 -4.231 1.00 88.19 180 ALA A O 1
ATOM 1353 N N . GLN A 1 181 ? 17.928 -0.254 -4.952 1.00 88.56 181 GLN A N 1
ATOM 1354 C CA . GLN A 1 181 ? 16.514 0.122 -4.994 1.00 88.56 181 GLN A CA 1
ATOM 1355 C C . GLN A 1 181 ? 15.763 -0.554 -6.151 1.00 88.56 181 GLN A C 1
ATOM 1357 O O . GLN A 1 181 ? 14.602 -0.918 -5.999 1.00 88.56 181 GLN A O 1
ATOM 1362 N N . MET A 1 182 ? 16.429 -0.811 -7.284 1.00 90.12 182 MET A N 1
ATOM 1363 C CA . MET A 1 182 ? 15.838 -1.592 -8.382 1.00 90.12 182 MET A CA 1
ATOM 1364 C C . MET A 1 182 ? 15.461 -3.009 -7.929 1.00 90.12 182 MET A C 1
ATOM 1366 O O . MET A 1 182 ? 14.377 -3.487 -8.254 1.00 90.12 182 MET A O 1
ATOM 1370 N N . LEU A 1 183 ? 16.324 -3.665 -7.141 1.00 89.81 183 LEU A N 1
ATOM 1371 C CA . LEU A 1 183 ? 16.022 -4.972 -6.546 1.00 89.81 183 LEU A CA 1
ATOM 1372 C C . LEU A 1 183 ? 14.850 -4.891 -5.559 1.00 89.81 183 LEU A C 1
ATOM 1374 O O . LEU A 1 183 ? 14.005 -5.785 -5.555 1.00 89.81 183 LEU A O 1
ATOM 1378 N N . ALA A 1 184 ? 14.774 -3.820 -4.763 1.00 90.62 184 ALA A N 1
ATOM 1379 C CA . ALA A 1 184 ? 13.708 -3.630 -3.779 1.00 90.62 184 ALA A CA 1
ATOM 1380 C C . ALA A 1 184 ? 12.311 -3.543 -4.419 1.00 90.62 184 ALA A C 1
ATOM 1382 O O . ALA A 1 184 ? 11.355 -4.068 -3.858 1.00 90.62 184 ALA A O 1
ATOM 1383 N N . ILE A 1 185 ? 12.183 -2.944 -5.610 1.00 93.44 185 ILE A N 1
ATOM 1384 C CA . ILE A 1 185 ? 10.885 -2.793 -6.296 1.00 93.44 185 ILE A CA 1
ATOM 1385 C C . ILE A 1 185 ? 10.582 -3.892 -7.326 1.00 93.44 185 ILE A C 1
ATOM 1387 O O . ILE A 1 185 ? 9.504 -3.904 -7.923 1.00 93.44 185 ILE A O 1
ATOM 1391 N N . GLN A 1 186 ? 11.514 -4.817 -7.575 1.00 91.06 186 GLN A N 1
ATOM 1392 C CA . GLN A 1 186 ? 11.393 -5.792 -8.663 1.00 91.06 186 GLN A CA 1
ATOM 1393 C C . GLN A 1 186 ? 10.192 -6.734 -8.486 1.00 91.06 186 GLN A C 1
ATOM 1395 O O . GLN A 1 186 ? 9.509 -7.062 -9.462 1.00 91.06 186 GLN A O 1
ATOM 1400 N N . GLY A 1 187 ? 9.930 -7.175 -7.253 1.00 91.06 187 GLY A N 1
ATOM 1401 C CA . GLY A 1 187 ? 8.793 -8.045 -6.952 1.00 91.06 187 GLY A CA 1
ATOM 1402 C C . GLY A 1 187 ? 7.454 -7.355 -7.228 1.00 91.06 187 GLY A C 1
ATOM 1403 O O . GLY A 1 187 ? 6.594 -7.932 -7.900 1.00 91.06 187 GLY A O 1
ATOM 1404 N N . HIS A 1 188 ? 7.346 -6.070 -6.877 1.00 94.06 188 HIS A N 1
ATOM 1405 C CA . HIS A 1 188 ? 6.208 -5.216 -7.216 1.00 94.06 188 HIS A CA 1
ATOM 1406 C C . HIS A 1 188 ? 6.030 -5.023 -8.724 1.00 94.06 188 HIS A C 1
ATOM 1408 O O . HIS A 1 188 ? 4.923 -5.209 -9.224 1.00 94.06 188 HIS A O 1
ATOM 1414 N N . LEU A 1 189 ? 7.105 -4.706 -9.459 1.00 92.19 189 LEU A N 1
ATOM 1415 C CA . LEU A 1 189 ? 7.061 -4.537 -10.919 1.00 92.19 189 LEU A CA 1
ATOM 1416 C C . LEU A 1 189 ? 6.507 -5.774 -11.617 1.00 92.19 189 LEU A C 1
ATOM 1418 O O . LEU A 1 189 ? 5.627 -5.657 -12.465 1.00 92.19 189 LEU A O 1
ATOM 1422 N N . ARG A 1 190 ? 6.992 -6.958 -11.238 1.00 91.44 190 ARG A N 1
ATOM 1423 C CA . ARG A 1 190 ? 6.504 -8.222 -11.791 1.00 91.44 190 ARG A CA 1
ATOM 1424 C C . ARG A 1 190 ? 5.038 -8.465 -11.435 1.00 91.44 190 ARG A C 1
ATOM 1426 O O . ARG A 1 190 ? 4.239 -8.702 -12.334 1.00 91.44 190 ARG A O 1
ATOM 1433 N N . ALA A 1 191 ? 4.688 -8.390 -10.150 1.00 89.62 191 ALA A N 1
ATOM 1434 C CA . ALA A 1 191 ? 3.336 -8.702 -9.694 1.00 89.62 191 ALA A CA 1
ATOM 1435 C C . ALA A 1 191 ? 2.289 -7.780 -10.335 1.00 89.62 191 ALA A C 1
ATOM 1437 O O . ALA A 1 191 ? 1.233 -8.246 -10.757 1.00 89.62 191 ALA A O 1
ATOM 1438 N N . ILE A 1 192 ? 2.587 -6.484 -10.445 1.00 92.00 192 ILE A N 1
ATOM 1439 C CA . ILE A 1 192 ? 1.671 -5.507 -11.037 1.00 92.00 192 ILE A CA 1
ATOM 1440 C C . ILE A 1 192 ? 1.608 -5.673 -12.560 1.00 92.00 192 ILE A C 1
ATOM 1442 O O . ILE A 1 192 ? 0.515 -5.627 -13.114 1.00 92.00 192 ILE A O 1
ATOM 1446 N N . ALA A 1 193 ? 2.727 -5.954 -13.242 1.00 89.69 193 ALA A N 1
ATOM 1447 C CA . ALA A 1 193 ? 2.716 -6.235 -14.682 1.00 89.69 193 ALA A CA 1
ATOM 1448 C C . ALA A 1 193 ? 1.834 -7.444 -15.042 1.00 89.69 193 ALA A C 1
ATOM 1450 O O . ALA A 1 193 ? 1.105 -7.402 -16.029 1.00 89.69 193 ALA A O 1
ATOM 1451 N N . GLU A 1 194 ? 1.872 -8.504 -14.227 1.00 86.69 194 GLU A N 1
ATOM 1452 C CA . GLU A 1 194 ? 1.077 -9.726 -14.422 1.00 86.69 194 GLU A CA 1
ATOM 1453 C C . GLU A 1 194 ? -0.436 -9.506 -14.254 1.00 86.69 194 GLU A C 1
ATOM 1455 O O . GLU A 1 194 ? -1.226 -10.244 -14.841 1.00 86.69 194 GLU A O 1
ATOM 1460 N N . HIS A 1 195 ? -0.842 -8.497 -13.478 1.00 83.19 195 HIS A N 1
ATOM 1461 C CA . HIS A 1 195 ? -2.246 -8.228 -13.135 1.00 83.19 195 HIS A CA 1
ATOM 1462 C C . HIS A 1 195 ? -2.767 -6.895 -13.695 1.00 83.19 195 HIS A C 1
ATOM 1464 O O . HIS A 1 195 ? -3.874 -6.476 -13.349 1.00 83.19 195 HIS A O 1
ATOM 1470 N N . ALA A 1 196 ? -1.985 -6.215 -14.535 1.00 83.25 196 ALA A N 1
ATOM 1471 C CA . ALA A 1 196 ? -2.378 -4.958 -15.152 1.00 83.25 196 ALA A CA 1
ATOM 1472 C C . ALA A 1 196 ? -3.587 -5.186 -16.074 1.00 83.25 196 ALA A C 1
ATOM 1474 O O . ALA A 1 196 ? -3.529 -5.961 -17.029 1.00 83.25 196 ALA A O 1
ATOM 1475 N N . ALA A 1 197 ? -4.692 -4.498 -15.783 1.00 74.44 197 ALA A N 1
ATOM 1476 C CA . ALA A 1 197 ? -5.925 -4.611 -16.564 1.00 74.44 197 ALA A CA 1
ATOM 1477 C C . ALA A 1 197 ? -5.808 -3.936 -17.943 1.00 74.44 197 ALA A C 1
ATOM 1479 O O . ALA A 1 197 ? -6.476 -4.324 -18.900 1.00 74.44 197 ALA A O 1
ATOM 1480 N N . ASP A 1 198 ? -4.950 -2.920 -18.041 1.00 83.88 198 ASP A N 1
ATOM 1481 C CA . ASP A 1 198 ? -4.695 -2.156 -19.256 1.00 83.88 198 ASP A CA 1
ATOM 1482 C C . ASP A 1 198 ? -3.473 -2.716 -19.995 1.00 83.88 198 ASP A C 1
ATOM 1484 O O . ASP A 1 198 ? -2.366 -2.765 -19.454 1.00 83.88 198 ASP A O 1
ATOM 1488 N N . THR A 1 199 ? -3.670 -3.105 -21.257 1.00 84.38 199 THR A N 1
ATOM 1489 C CA . THR A 1 199 ? -2.615 -3.685 -22.100 1.00 84.38 199 THR A CA 1
ATOM 1490 C C . THR A 1 199 ? -1.447 -2.719 -22.309 1.00 84.38 199 THR A C 1
ATOM 1492 O O . THR A 1 199 ? -0.297 -3.154 -22.325 1.00 84.38 199 THR A O 1
ATOM 1495 N N . GLU A 1 200 ? -1.697 -1.412 -22.428 1.00 87.81 200 GLU A N 1
ATOM 1496 C CA . GLU A 1 200 ? -0.627 -0.428 -22.635 1.00 87.81 200 GLU A CA 1
ATOM 1497 C C . GLU A 1 200 ? 0.250 -0.283 -21.381 1.00 87.81 200 GLU A C 1
ATOM 1499 O O . GLU A 1 200 ? 1.488 -0.263 -21.458 1.00 87.81 200 GLU A O 1
ATOM 1504 N N . ARG A 1 201 ? -0.383 -0.258 -20.202 1.00 84.81 201 ARG A N 1
ATOM 1505 C CA . ARG A 1 201 ? 0.332 -0.234 -18.919 1.00 84.81 201 ARG A CA 1
ATOM 1506 C C . ARG A 1 201 ? 1.090 -1.534 -18.678 1.00 84.81 201 ARG A C 1
ATOM 1508 O O . ARG A 1 201 ? 2.258 -1.473 -18.297 1.00 84.81 201 ARG A O 1
ATOM 1515 N N . ALA A 1 202 ? 0.483 -2.684 -18.976 1.00 87.50 202 ALA A N 1
ATOM 1516 C CA . ALA A 1 202 ? 1.134 -3.990 -18.882 1.00 87.50 202 ALA A CA 1
ATOM 1517 C C . ALA A 1 202 ? 2.419 -4.035 -19.724 1.00 87.50 202 ALA A C 1
ATOM 1519 O O . ALA A 1 202 ? 3.489 -4.374 -19.216 1.00 87.50 202 ALA A O 1
ATOM 1520 N N . VAL A 1 203 ? 2.346 -3.612 -20.993 1.00 90.44 203 VAL A N 1
ATOM 1521 C CA . VAL A 1 203 ? 3.512 -3.530 -21.890 1.00 90.44 203 VAL A CA 1
ATOM 1522 C C . VAL A 1 203 ? 4.587 -2.615 -21.308 1.00 90.44 203 VAL A C 1
ATOM 1524 O O . VAL A 1 203 ? 5.759 -2.990 -21.273 1.00 90.44 203 VAL A O 1
ATOM 1527 N N . THR A 1 204 ? 4.205 -1.440 -20.806 1.00 92.12 204 THR A N 1
ATOM 1528 C CA . THR A 1 204 ? 5.151 -0.492 -20.202 1.00 92.12 204 THR A CA 1
ATOM 1529 C C . THR A 1 204 ? 5.871 -1.095 -18.994 1.00 92.12 204 THR A C 1
ATOM 1531 O O . THR A 1 204 ? 7.094 -0.990 -18.892 1.00 92.12 204 THR A O 1
ATOM 1534 N N . LEU A 1 205 ? 5.140 -1.759 -18.098 1.00 91.00 205 LEU A N 1
ATOM 1535 C CA . LEU A 1 205 ? 5.704 -2.399 -16.909 1.00 91.00 205 LEU A CA 1
ATOM 1536 C C . LEU A 1 205 ? 6.641 -3.560 -17.276 1.00 91.00 205 LEU A C 1
ATOM 1538 O O . LEU A 1 205 ? 7.745 -3.642 -16.736 1.00 91.00 205 LEU A O 1
ATOM 1542 N N . PHE A 1 206 ? 6.263 -4.410 -18.238 1.00 91.94 206 PHE A N 1
ATOM 1543 C CA . PHE A 1 206 ? 7.130 -5.496 -18.711 1.00 91.94 206 PHE A CA 1
ATOM 1544 C C . PHE A 1 206 ? 8.406 -4.981 -19.390 1.00 91.94 206 PHE A C 1
ATOM 1546 O O . PHE A 1 206 ? 9.482 -5.547 -19.177 1.00 91.94 206 PHE A O 1
ATOM 1553 N N . LEU A 1 207 ? 8.325 -3.891 -20.161 1.00 92.19 207 LEU A N 1
ATOM 1554 C CA . LEU A 1 207 ? 9.502 -3.250 -20.757 1.00 92.19 207 LEU A CA 1
ATOM 1555 C C . LEU A 1 207 ? 10.463 -2.725 -19.682 1.00 92.19 207 LEU A C 1
ATOM 1557 O O . LEU A 1 207 ? 11.672 -2.945 -19.780 1.00 92.19 207 LEU A O 1
ATOM 1561 N N . LEU A 1 208 ? 9.938 -2.074 -18.640 1.00 92.38 208 LEU A N 1
ATOM 1562 C CA . LEU A 1 208 ? 10.746 -1.580 -17.521 1.00 92.38 208 LEU A CA 1
ATOM 1563 C C . LEU A 1 208 ? 11.393 -2.721 -16.735 1.00 92.38 208 LEU A C 1
ATOM 1565 O O . LE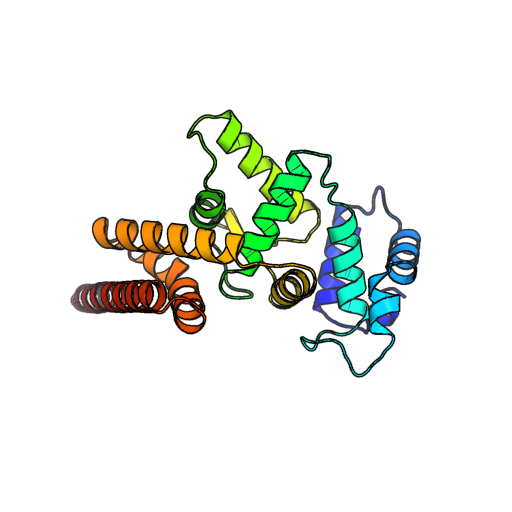U A 1 208 ? 12.586 -2.646 -16.436 1.00 92.38 208 LEU A O 1
ATOM 1569 N N . LEU A 1 209 ? 10.652 -3.802 -16.475 1.00 91.44 209 LEU A N 1
ATOM 1570 C CA . LEU A 1 209 ? 11.187 -5.002 -15.834 1.00 91.44 209 LEU A CA 1
ATOM 1571 C C . LEU A 1 209 ? 12.347 -5.597 -16.650 1.00 91.44 209 LEU A C 1
ATOM 1573 O O . LEU A 1 209 ? 13.413 -5.874 -16.099 1.00 91.44 209 LEU A O 1
ATOM 1577 N N . GLY A 1 210 ? 12.184 -5.739 -17.969 1.00 90.44 210 GLY A N 1
ATOM 1578 C CA . GLY A 1 210 ? 13.243 -6.233 -18.856 1.00 90.44 210 GLY A CA 1
ATOM 1579 C C . GLY A 1 210 ? 14.483 -5.332 -18.875 1.00 90.44 210 GLY A C 1
ATOM 1580 O O . GLY A 1 210 ? 15.621 -5.817 -18.843 1.00 90.44 210 GLY A O 1
ATOM 1581 N N . TRP A 1 211 ? 14.285 -4.012 -18.868 1.00 90.31 211 TRP A N 1
ATOM 1582 C CA . TRP A 1 211 ? 15.389 -3.057 -18.805 1.00 90.31 211 TRP A CA 1
ATOM 1583 C C . TRP A 1 211 ? 16.144 -3.140 -17.472 1.00 90.31 211 TRP A C 1
ATOM 1585 O O . TRP A 1 211 ? 17.377 -3.208 -17.468 1.00 90.31 211 TRP A O 1
ATOM 1595 N N . HIS A 1 212 ? 15.421 -3.222 -16.351 1.00 89.94 212 HIS A N 1
ATOM 1596 C CA . HIS A 1 212 ? 16.003 -3.410 -15.020 1.00 89.94 212 HIS A CA 1
ATOM 1597 C C . HIS A 1 212 ? 16.850 -4.679 -14.949 1.00 89.94 212 HIS A C 1
ATOM 1599 O O . HIS A 1 212 ? 18.015 -4.614 -14.559 1.00 89.94 212 HIS A O 1
ATOM 1605 N N . LEU A 1 213 ? 16.313 -5.809 -15.416 1.00 88.56 213 LEU A N 1
ATOM 1606 C CA . LEU A 1 213 ? 17.029 -7.089 -15.458 1.00 88.56 213 LEU A CA 1
ATOM 1607 C C . LEU A 1 213 ? 18.321 -7.008 -16.283 1.00 88.56 213 LEU A C 1
ATOM 1609 O O . LEU A 1 213 ? 19.349 -7.551 -15.882 1.00 88.56 213 LEU A O 1
ATOM 1613 N N . THR A 1 214 ? 18.301 -6.278 -17.400 1.00 89.44 214 THR A N 1
ATOM 1614 C CA . THR A 1 214 ? 19.492 -6.070 -18.238 1.00 89.44 214 THR A CA 1
ATOM 1615 C C . THR A 1 214 ? 20.570 -5.267 -17.504 1.00 89.44 214 THR A C 1
ATOM 1617 O O . THR A 1 214 ? 21.760 -5.577 -17.597 1.00 89.44 214 THR A O 1
ATOM 1620 N N . ILE A 1 215 ? 20.181 -4.228 -16.761 1.00 87.19 215 ILE A N 1
ATOM 1621 C CA . ILE A 1 215 ? 21.115 -3.430 -15.955 1.00 87.19 215 ILE A CA 1
ATOM 1622 C C . ILE A 1 215 ? 21.717 -4.282 -14.832 1.00 87.19 215 ILE A C 1
ATOM 1624 O O . ILE A 1 215 ? 22.935 -4.250 -14.653 1.00 87.19 215 ILE A O 1
ATOM 1628 N N . LEU A 1 216 ? 20.892 -5.058 -14.122 1.00 84.81 216 LEU A N 1
ATOM 1629 C CA . LEU A 1 216 ? 21.324 -5.936 -13.030 1.00 84.81 216 LEU A CA 1
ATOM 1630 C C . LEU A 1 216 ? 22.322 -6.994 -13.514 1.00 84.81 216 LEU A C 1
ATOM 1632 O O . LEU A 1 216 ? 23.405 -7.119 -12.942 1.00 84.81 216 LEU A O 1
ATOM 1636 N N . TYR A 1 217 ? 22.013 -7.669 -14.625 1.00 86.06 217 TYR A N 1
ATOM 1637 C CA . TYR A 1 217 ? 22.900 -8.658 -15.242 1.00 86.06 217 TYR A CA 1
ATOM 1638 C C . TYR A 1 217 ? 24.279 -8.071 -15.586 1.00 86.06 217 TYR A C 1
ATOM 1640 O O . TYR A 1 217 ? 25.323 -8.654 -15.282 1.00 86.06 217 TYR A O 1
ATOM 1648 N N . ASN A 1 218 ? 24.301 -6.871 -16.174 1.00 84.62 218 ASN A N 1
ATOM 1649 C CA . ASN A 1 218 ? 25.552 -6.186 -16.496 1.00 84.62 218 ASN A CA 1
ATOM 1650 C C . ASN A 1 218 ? 26.342 -5.786 -15.238 1.00 84.62 218 ASN A C 1
ATOM 1652 O O . ASN A 1 218 ? 27.572 -5.773 -15.268 1.00 84.62 218 ASN A O 1
ATOM 1656 N N . TRP A 1 219 ? 25.660 -5.477 -14.134 1.00 76.38 219 TRP A N 1
ATOM 1657 C CA . TRP A 1 219 ? 26.291 -5.103 -12.867 1.00 76.38 219 TRP A CA 1
ATOM 1658 C C . TRP A 1 219 ? 26.964 -6.293 -12.172 1.00 76.38 219 TRP A C 1
ATOM 1660 O O . TRP A 1 219 ? 28.107 -6.178 -11.721 1.00 76.38 219 TRP A O 1
ATOM 1670 N N . GLU A 1 220 ? 26.310 -7.456 -12.137 1.00 73.94 220 GLU A N 1
ATOM 1671 C CA . GLU A 1 220 ? 26.906 -8.700 -11.624 1.00 73.94 220 GLU A CA 1
ATOM 1672 C C . GLU A 1 220 ? 28.140 -9.109 -12.440 1.00 73.94 220 GLU A C 1
ATOM 1674 O O . GLU A 1 220 ? 29.192 -9.424 -11.877 1.00 73.94 220 GLU A O 1
ATOM 1679 N N . GLY A 1 221 ? 28.064 -8.984 -13.770 1.00 69.50 221 GLY A N 1
ATOM 1680 C CA . GLY A 1 221 ? 29.184 -9.250 -14.674 1.00 69.50 221 GLY A CA 1
ATOM 1681 C C . GLY A 1 221 ? 30.401 -8.331 -14.486 1.00 69.50 221 GLY A C 1
ATOM 1682 O O . GLY A 1 221 ? 31.509 -8.710 -14.877 1.00 69.50 221 GLY A O 1
ATOM 1683 N N . VAL A 1 222 ? 30.224 -7.143 -13.895 1.00 68.81 222 VAL A N 1
ATOM 1684 C CA . VAL A 1 222 ? 31.315 -6.234 -13.494 1.00 68.81 222 VAL A CA 1
ATOM 1685 C C . VAL A 1 222 ? 31.855 -6.603 -12.111 1.00 68.81 222 VAL A C 1
ATOM 1687 O O . VAL A 1 222 ? 33.068 -6.567 -11.903 1.00 68.81 222 VAL A O 1
ATOM 1690 N N . ARG A 1 223 ? 30.985 -6.991 -11.171 1.00 68.62 223 ARG A N 1
ATOM 1691 C CA . ARG A 1 223 ? 31.372 -7.336 -9.795 1.00 68.62 223 ARG A CA 1
ATOM 1692 C C . ARG A 1 223 ? 32.164 -8.646 -9.710 1.00 68.62 223 ARG A C 1
ATOM 1694 O O . ARG A 1 223 ? 33.089 -8.713 -8.917 1.00 68.62 223 ARG A O 1
ATOM 1701 N N . CYS A 1 224 ? 31.871 -9.639 -10.553 1.00 59.59 224 CYS A N 1
ATOM 1702 C CA . CYS A 1 224 ? 32.613 -10.910 -10.603 1.00 59.59 224 CYS A CA 1
ATOM 1703 C C . CYS A 1 224 ? 33.991 -10.828 -11.291 1.00 59.59 224 CYS A C 1
ATOM 1705 O O . CYS A 1 224 ? 34.718 -11.817 -11.301 1.00 59.59 224 CYS A O 1
ATOM 1707 N N . ARG A 1 225 ? 34.354 -9.688 -11.900 1.00 52.94 225 ARG A N 1
ATOM 1708 C CA . ARG A 1 225 ? 35.664 -9.480 -12.556 1.00 52.94 225 ARG A CA 1
ATOM 1709 C C . ARG A 1 225 ? 36.663 -8.687 -11.705 1.00 52.94 225 ARG A C 1
ATOM 1711 O O . ARG A 1 225 ? 37.728 -8.336 -12.210 1.00 52.94 225 ARG A O 1
ATOM 1718 N N . ARG A 1 226 ? 36.314 -8.368 -10.460 1.00 44.25 226 ARG A N 1
ATOM 1719 C CA . ARG A 1 226 ? 37.193 -7.747 -9.462 1.00 44.25 226 ARG A CA 1
ATOM 1720 C C . ARG A 1 226 ? 37.435 -8.725 -8.327 1.00 44.25 226 ARG A C 1
ATOM 1722 O O . ARG A 1 226 ? 38.560 -8.685 -7.795 1.00 44.25 226 ARG A O 1
#

pLDDT: mean 79.89, std 14.91, range [38.81, 96.19]

Sequence (226 aa):
MIAAELGDLPLALHLAGGFIERYGSIVTAESYLAGLRAAPFRQLTHDRDSVPGGYRPDVAASFALSYDRLSPDDPTDALALTLLRHAACFAPGESIPRDLILASLELTGTDLDSARRSADALARLTNLGLLESGDQGDVRLHRLLCMFVADIGNLDEARAAVERALIAEARQLAEVRNVAQMLAIQGHLRAIAEHAADTERAVTLFLLLGWHLTILYNWEGVRCRR

Secondary structure (DSSP, 8-state):
-HHHHTTT-HHHHHHHHHHHHHHTTT--HHHHHHHHHH-HHHHHT-STT--TTS--HHHHHHHHHHHTT--TTSHHHHHHHHHHHHHTTSPTTSEE-HHHHHHTT--S--SHHHHHHHHHHHHHHHHTTSSEE-TTS-EE--HHHHHHHHHHS--HHHHHHHHHHHHHHHHHHHHHT-HHHHHHHHHHHHHHHHH-SSHHHHHHHHHHHHHHHHHHHHHHHHHTT-

Radius of gyration: 19.43 Å; chains: 1; bounding box: 59×43×51 Å

Foldseek 3Di:
DLCVLLVVDPVLCVLLVLLCVLCVVPAPPVNLVVQLVVQVLLVVCPVVPDDPPPDDSSSLSSLSSLLVPQDCVDLLSVLLLLLLLLLLLFQAFAWADLVLSLQLSVDDDPDPVSVVSSVSSVVSCVSSVQWDADPVRIIHGHNSSSVSSVRPDDSPSSNVSSLVSLLVVLVVCLVVVVLVVLVSCLSRLVVSLVVPPDPVSNVSSVVSSVSSVVSNVVVVVVVVVD